Protein AF-0000000084441904 (afdb_homodimer)

Radius of gyration: 18.46 Å; Cα contacts (8 Å, |Δi|>4): 452; chains: 2; bounding box: 38×54×43 Å

Foldseek 3Di:
DDLVVLLVLQLVLLVVLLVQLVLLLLCLDVVRNVVVQVVVCVLVVVPDRDDDDNVSSVVSNVSSVVSNVVSVVSNVCSDPVNDDLVSLVVQLVVLVVCLVVVCVVCVVVPRNSVNVVSVVSSCSNVVSSVVSNVVRVPD/DDLVVLLVLQLVLLVVLLVVLVLLLLCLDVVRNVVVQVVVCVLVVVPDRDDDDNVSSVVSNVSSVVSNVVSVVSNVCSDPVNDDLVSLVVQLVVLVVCLVVVCVVCVVVPRNSVNVVSVVSSCSNVVSSVVNNVVRVPD

Organism: Legionella spiritensis (NCBI:txid452)

Structure (mmCIF, N/CA/C/O backbone):
data_AF-0000000084441904-model_v1
#
loop_
_entity.id
_entity.type
_entity.pdbx_description
1 polymer 'Transmembrane protein'
#
loop_
_atom_site.group_PDB
_atom_site.id
_atom_site.type_symbol
_atom_site.label_atom_id
_atom_site.label_alt_id
_atom_site.label_comp_id
_atom_site.label_asym_id
_atom_site.label_entity_id
_atom_site.label_seq_id
_atom_site.pdbx_PDB_ins_code
_atom_site.Cartn_x
_atom_site.Cartn_y
_atom_site.Cartn_z
_atom_site.occupancy
_atom_site.B_iso_or_equiv
_atom_site.auth_seq_id
_atom_site.auth_comp_id
_atom_site.auth_asym_id
_atom_site.auth_atom_id
_atom_site.pdbx_PDB_model_num
ATOM 1 N N . MET A 1 1 ? 20.594 23.203 -3.52 1 74.88 1 MET A N 1
ATOM 2 C CA . MET A 1 1 ? 19.281 22.969 -4.094 1 74.88 1 MET A CA 1
ATOM 3 C C . MET A 1 1 ? 18.188 23.531 -3.182 1 74.88 1 MET A C 1
ATOM 5 O O . MET A 1 1 ? 18.266 23.391 -1.961 1 74.88 1 MET A O 1
ATOM 9 N N . SER A 1 2 ? 17.281 24.125 -3.787 1 89.19 2 SER A N 1
ATOM 10 C CA . SER A 1 2 ? 16.25 24.797 -3.014 1 89.19 2 SER A CA 1
ATOM 11 C C . SER A 1 2 ? 15.219 23.812 -2.48 1 89.19 2 SER A C 1
ATOM 13 O O . SER A 1 2 ? 15.203 22.656 -2.885 1 89.19 2 SER A O 1
ATOM 15 N N . SER A 1 3 ? 14.539 24.25 -1.524 1 92.94 3 SER A N 1
ATOM 16 C CA . SER A 1 3 ? 13.461 23.438 -0.971 1 92.94 3 SER A CA 1
ATOM 17 C C . SER A 1 3 ? 12.445 23.062 -2.043 1 92.94 3 SER A C 1
ATOM 19 O O . SER A 1 3 ? 11.891 21.953 -2.027 1 92.94 3 SER A O 1
ATOM 21 N N . HIS A 1 4 ? 12.242 23.906 -3.014 1 94.69 4 HIS A N 1
ATOM 22 C CA . HIS A 1 4 ? 11.297 23.656 -4.094 1 94.69 4 HIS A CA 1
ATOM 23 C C . HIS A 1 4 ? 11.711 22.438 -4.918 1 94.69 4 HIS A C 1
ATOM 25 O O . HIS A 1 4 ? 10.859 21.641 -5.332 1 94.69 4 HIS A O 1
ATOM 31 N N . PHE A 1 5 ? 12.938 22.359 -5.117 1 96.44 5 PHE A N 1
ATOM 32 C CA . PHE A 1 5 ? 13.461 21.219 -5.879 1 96.44 5 PHE A CA 1
ATOM 33 C C . PHE A 1 5 ? 13.133 19.906 -5.188 1 96.44 5 PHE A C 1
ATOM 35 O O . PHE A 1 5 ? 12.703 18.953 -5.836 1 96.44 5 PHE A O 1
ATOM 42 N N . TYR A 1 6 ? 13.297 19.781 -3.902 1 96.94 6 TYR A N 1
ATOM 43 C CA . TYR A 1 6 ? 13.109 18.531 -3.172 1 96.94 6 TYR A CA 1
ATOM 44 C C . TYR A 1 6 ? 11.633 18.188 -3.045 1 96.94 6 TYR A C 1
ATOM 46 O O . TYR A 1 6 ? 11.266 17.016 -3.01 1 96.94 6 TYR A O 1
ATOM 54 N N . HIS A 1 7 ? 10.758 19.172 -3.041 1 97.81 7 HIS A N 1
ATOM 55 C CA . HIS A 1 7 ? 9.328 18.891 -3.111 1 97.81 7 HIS A CA 1
ATOM 56 C C . HIS A 1 7 ? 8.961 18.25 -4.453 1 97.81 7 HIS A C 1
ATOM 58 O O . HIS A 1 7 ? 8.18 17.312 -4.5 1 97.81 7 HIS A O 1
ATOM 64 N N . TYR A 1 8 ? 9.508 18.766 -5.543 1 98.06 8 TYR A N 1
ATOM 65 C CA . TYR A 1 8 ? 9.258 18.188 -6.855 1 98.06 8 TYR A CA 1
ATOM 66 C C . TYR A 1 8 ? 9.789 16.766 -6.934 1 98.06 8 TYR A C 1
ATOM 68 O O . TYR A 1 8 ? 9.141 15.883 -7.512 1 98.06 8 TYR A O 1
ATOM 76 N N . TRP A 1 9 ? 10.922 16.594 -6.41 1 98.62 9 TRP A N 1
ATOM 77 C CA . TRP A 1 9 ? 11.523 15.258 -6.375 1 98.62 9 TRP A CA 1
ATOM 78 C C . TRP A 1 9 ? 10.641 14.281 -5.613 1 98.62 9 TRP A C 1
ATOM 80 O O . TRP A 1 9 ? 10.406 13.156 -6.078 1 98.62 9 TRP A O 1
ATOM 90 N N . LEU A 1 10 ? 10.18 14.703 -4.473 1 98.69 10 LEU A N 1
ATOM 91 C CA . LEU A 1 10 ? 9.336 13.844 -3.65 1 98.69 10 LEU A CA 1
ATOM 92 C C . LEU A 1 10 ? 8.031 13.516 -4.363 1 98.69 10 LEU A C 1
ATOM 94 O O . LEU A 1 10 ? 7.562 12.375 -4.32 1 98.69 10 LEU A O 1
ATOM 98 N N . ARG A 1 11 ? 7.484 14.477 -5.039 1 98.69 11 ARG A N 1
ATOM 99 C CA . ARG A 1 11 ? 6.262 14.258 -5.801 1 98.69 11 ARG A CA 1
ATOM 100 C C . ARG A 1 11 ? 6.52 13.359 -7.004 1 98.69 11 ARG A C 1
ATOM 102 O O . ARG A 1 11 ? 5.66 12.555 -7.383 1 98.69 11 ARG A O 1
ATOM 109 N N . PHE A 1 12 ? 7.66 13.508 -7.594 1 98.69 12 PHE A N 1
ATOM 110 C CA . PHE A 1 12 ? 8.047 12.609 -8.672 1 98.69 12 PHE A CA 1
ATOM 111 C C . PHE A 1 12 ? 8.164 11.172 -8.18 1 98.69 12 PHE A C 1
ATOM 113 O O . PHE A 1 12 ? 7.715 10.242 -8.844 1 98.69 12 PHE A O 1
ATOM 120 N N . ALA A 1 13 ? 8.75 10.914 -7.008 1 98.81 13 ALA A N 1
ATOM 121 C CA . ALA A 1 13 ? 8.836 9.594 -6.395 1 98.81 13 ALA A CA 1
ATOM 122 C C . ALA A 1 13 ? 7.449 8.992 -6.176 1 98.81 13 ALA A C 1
ATOM 124 O O . ALA A 1 13 ? 7.238 7.801 -6.395 1 98.81 13 ALA A O 1
ATOM 125 N N . ALA A 1 14 ? 6.512 9.812 -5.762 1 98.94 14 ALA A N 1
ATOM 126 C CA . ALA A 1 14 ? 5.137 9.367 -5.57 1 98.94 14 ALA A CA 1
ATOM 127 C C . ALA A 1 14 ? 4.504 8.945 -6.895 1 98.94 14 ALA A C 1
ATOM 129 O O . ALA A 1 14 ? 3.785 7.945 -6.957 1 98.94 14 ALA A O 1
ATOM 130 N N . ILE A 1 15 ? 4.762 9.672 -7.969 1 98.88 15 ILE A N 1
ATOM 131 C CA . ILE A 1 15 ? 4.23 9.352 -9.289 1 98.88 15 ILE A CA 1
ATOM 132 C C . ILE A 1 15 ? 4.797 8.023 -9.766 1 98.88 15 ILE A C 1
ATOM 134 O O . ILE A 1 15 ? 4.078 7.211 -10.359 1 98.88 15 ILE A O 1
ATOM 138 N N . ILE A 1 16 ? 6.062 7.777 -9.531 1 98.88 16 ILE A N 1
ATOM 139 C CA . ILE A 1 16 ? 6.676 6.5 -9.891 1 98.88 16 ILE A CA 1
ATOM 140 C C . ILE A 1 16 ? 5.988 5.367 -9.133 1 98.88 16 ILE A C 1
ATOM 142 O O . ILE A 1 16 ? 5.766 4.289 -9.688 1 98.88 16 ILE A O 1
ATOM 146 N N . THR A 1 17 ? 5.676 5.559 -7.84 1 98.88 17 THR A N 1
ATOM 147 C CA . THR A 1 17 ? 4.953 4.574 -7.047 1 98.88 17 THR A CA 1
ATOM 148 C C . THR A 1 17 ? 3.576 4.301 -7.648 1 98.88 17 THR A C 1
ATOM 150 O O . THR A 1 17 ? 3.17 3.146 -7.781 1 98.88 17 THR A O 1
ATOM 153 N N . ILE A 1 18 ? 2.857 5.367 -8.062 1 98.94 18 ILE A N 1
ATOM 154 C CA . ILE A 1 18 ? 1.55 5.23 -8.695 1 98.94 18 ILE A CA 1
ATOM 155 C C . ILE A 1 18 ? 1.686 4.453 -10 1 98.94 18 ILE A C 1
ATOM 157 O O . ILE A 1 18 ? 0.91 3.531 -10.266 1 98.94 18 ILE A O 1
ATOM 161 N N . LEU A 1 19 ? 2.703 4.766 -10.789 1 98.88 19 LEU A N 1
ATOM 162 C CA . LEU A 1 19 ? 2.918 4.094 -12.07 1 98.88 19 LEU A CA 1
ATOM 163 C C . LEU A 1 19 ? 3.229 2.615 -11.867 1 98.88 19 LEU A C 1
ATOM 165 O O . LEU A 1 19 ? 2.762 1.767 -12.625 1 98.88 19 LEU A O 1
ATOM 169 N N . THR A 1 20 ? 4.023 2.322 -10.883 1 98.69 20 THR A N 1
ATOM 170 C CA . THR A 1 20 ? 4.293 0.926 -10.562 1 98.69 20 THR A CA 1
ATOM 171 C C . THR A 1 20 ? 3.012 0.202 -10.164 1 98.69 20 THR A C 1
ATOM 173 O O . THR A 1 20 ? 2.797 -0.949 -10.555 1 98.69 20 THR A O 1
ATOM 176 N N . GLY A 1 21 ? 2.162 0.864 -9.398 1 98.88 21 GLY A N 1
ATOM 177 C CA . GLY A 1 21 ? 0.866 0.301 -9.047 1 98.88 21 GLY A CA 1
ATOM 178 C C . GLY A 1 21 ? -0.022 0.064 -10.258 1 98.88 21 GLY A C 1
ATOM 179 O O . GLY A 1 21 ? -0.729 -0.943 -10.328 1 98.88 21 GLY A O 1
ATOM 180 N N . VAL A 1 22 ? 0.004 1.007 -11.148 1 98.94 22 VAL A N 1
ATOM 181 C CA . VAL A 1 22 ? -0.778 0.869 -12.367 1 98.94 22 VAL A CA 1
ATOM 182 C C . VAL A 1 22 ? -0.298 -0.349 -13.156 1 98.94 22 VAL A C 1
ATOM 184 O O . VAL A 1 22 ? -1.108 -1.119 -13.68 1 98.94 22 VAL A O 1
ATOM 187 N N . LEU A 1 23 ? 1.008 -0.562 -13.25 1 98.81 23 LEU A N 1
ATOM 188 C CA . LEU A 1 23 ? 1.558 -1.729 -13.93 1 98.81 23 LEU A CA 1
ATOM 189 C C . LEU A 1 23 ? 1.105 -3.018 -13.25 1 98.81 23 LEU A C 1
ATOM 191 O O . LEU A 1 23 ? 0.738 -3.982 -13.922 1 98.81 23 LEU A O 1
ATOM 195 N N . SER A 1 24 ? 1.166 -3 -11.938 1 98.81 24 SER A N 1
ATOM 196 C CA . SER A 1 24 ? 0.702 -4.172 -11.203 1 98.81 24 SER A CA 1
ATOM 197 C C . SER A 1 24 ? -0.788 -4.41 -11.43 1 98.81 24 SER A C 1
ATOM 199 O O . SER A 1 24 ? -1.215 -5.551 -11.625 1 98.81 24 SER A O 1
ATOM 201 N N . LEU A 1 25 ? -1.573 -3.354 -11.383 1 98.94 25 LEU A N 1
ATOM 202 C CA . LEU A 1 25 ? -3.012 -3.449 -11.602 1 98.94 25 LEU A CA 1
ATOM 203 C C . LEU A 1 25 ? -3.311 -4.008 -12.992 1 98.94 25 LEU A C 1
ATOM 205 O O . LEU A 1 25 ? -4.199 -4.848 -13.148 1 98.94 25 LEU A O 1
ATOM 209 N N . LEU A 1 26 ? -2.598 -3.559 -13.984 1 98.81 26 LEU A N 1
ATOM 210 C CA . LEU A 1 26 ? -2.787 -4.039 -15.352 1 98.81 26 LEU A CA 1
ATOM 211 C C . LEU A 1 26 ? -2.475 -5.527 -15.445 1 98.81 26 LEU A C 1
ATOM 213 O O . LEU A 1 26 ? -3.043 -6.23 -16.281 1 98.81 26 LEU A O 1
ATOM 217 N N . ALA A 1 27 ? -1.667 -6.047 -14.586 1 98.75 27 ALA A N 1
ATOM 218 C CA . ALA A 1 27 ? -1.27 -7.453 -14.609 1 98.75 27 ALA A CA 1
ATOM 219 C C . ALA A 1 27 ? -2.369 -8.344 -14.031 1 98.75 27 ALA A C 1
ATOM 221 O O . ALA A 1 27 ? -2.24 -9.57 -14.016 1 98.75 27 ALA A O 1
ATOM 222 N N . SER A 1 28 ? -3.473 -7.711 -13.602 1 98.5 28 SER A N 1
ATOM 223 C CA . SER A 1 28 ? -4.625 -8.492 -13.156 1 98.5 28 SER A CA 1
ATOM 224 C C . SER A 1 28 ? -5.336 -9.148 -14.328 1 98.5 28 SER A C 1
ATOM 226 O O . SER A 1 28 ? -6.172 -10.031 -14.141 1 98.5 28 SER A O 1
ATOM 228 N N . HIS A 1 29 ? -5.035 -8.734 -15.5 1 98.19 29 HIS A N 1
ATOM 229 C CA . HIS A 1 29 ? -5.574 -9.328 -16.719 1 98.19 29 HIS A CA 1
ATOM 230 C C . HIS A 1 29 ? -4.465 -9.906 -17.594 1 98.19 29 HIS A C 1
ATOM 232 O O . HIS A 1 29 ? -3.398 -9.305 -17.719 1 98.19 29 HIS A O 1
ATOM 238 N N . PRO A 1 30 ? -4.719 -11.094 -18.219 1 97 30 PRO A N 1
ATOM 239 C CA . PRO A 1 30 ? -3.656 -11.75 -18.984 1 97 30 PRO A CA 1
ATOM 240 C C . PRO A 1 30 ? -3.238 -10.953 -20.219 1 97 30 PRO A C 1
ATOM 242 O O . PRO A 1 30 ? -2.08 -11.023 -20.641 1 97 30 PRO A O 1
ATOM 245 N N . ASP A 1 31 ? -4.113 -10.117 -20.766 1 97.88 31 ASP A N 1
ATOM 246 C CA . ASP A 1 31 ? -3.818 -9.414 -22.016 1 97.88 31 ASP A CA 1
ATOM 247 C C . ASP A 1 31 ? -2.945 -8.188 -21.75 1 97.88 31 ASP A C 1
ATOM 249 O O . ASP A 1 31 ? -2.371 -7.621 -22.688 1 97.88 31 ASP A O 1
ATOM 253 N N . THR A 1 32 ? -2.828 -7.805 -20.484 1 98.31 32 THR A N 1
ATOM 254 C CA . THR A 1 32 ? -2.129 -6.555 -20.219 1 98.31 32 THR A CA 1
ATOM 255 C C . THR A 1 32 ? -1.002 -6.773 -19.219 1 98.31 32 THR A C 1
ATOM 257 O O . THR A 1 32 ? -0.563 -5.832 -18.547 1 98.31 32 THR A O 1
ATOM 260 N N . ASP A 1 33 ? -0.573 -7.969 -19.062 1 98.19 33 ASP A N 1
ATOM 261 C CA . ASP A 1 33 ? 0.366 -8.25 -17.984 1 98.19 33 ASP A CA 1
ATOM 262 C C . ASP A 1 33 ? 1.805 -8.266 -18.484 1 98.19 33 ASP A C 1
ATOM 264 O O . ASP A 1 33 ? 2.73 -8.586 -17.734 1 98.19 33 ASP A O 1
ATOM 268 N N . PHE A 1 34 ? 2.068 -7.957 -19.766 1 97.06 34 PHE A N 1
ATOM 269 C CA . PHE A 1 34 ? 3.355 -8.18 -20.422 1 97.06 34 PHE A CA 1
ATOM 270 C C . PHE A 1 34 ? 4.453 -7.383 -19.719 1 97.06 34 PHE A C 1
ATOM 272 O O . PHE A 1 34 ? 5.535 -7.91 -19.453 1 97.06 34 PHE A O 1
ATOM 279 N N . LEU A 1 35 ? 4.258 -6.102 -19.375 1 97.69 35 LEU A N 1
ATOM 280 C CA . LEU A 1 35 ? 5.305 -5.27 -18.797 1 97.69 35 LEU A CA 1
ATOM 281 C C . LEU A 1 35 ? 5.66 -5.738 -17.391 1 97.69 35 LEU A C 1
ATOM 283 O O . LEU A 1 35 ? 6.832 -5.754 -17.016 1 97.69 35 LEU A O 1
ATOM 287 N N . TRP A 1 36 ? 4.648 -6.086 -16.641 1 98.06 36 TRP A N 1
ATOM 288 C CA . TRP A 1 36 ? 4.867 -6.586 -15.289 1 98.06 36 TRP A CA 1
ATOM 289 C C . TRP A 1 36 ? 5.566 -7.941 -15.32 1 98.06 36 TRP A C 1
ATOM 291 O O . TRP A 1 36 ? 6.445 -8.211 -14.5 1 98.06 36 TRP A O 1
ATOM 301 N N . ARG A 1 37 ? 5.164 -8.727 -16.234 1 97.25 37 ARG A N 1
ATOM 302 C CA . ARG A 1 37 ? 5.816 -10.016 -16.438 1 97.25 37 ARG A CA 1
ATOM 303 C C . ARG A 1 37 ? 7.281 -9.836 -16.828 1 97.25 37 ARG A C 1
ATOM 305 O O . ARG A 1 37 ? 8.148 -10.562 -16.344 1 97.25 37 ARG A O 1
ATOM 312 N N . TYR A 1 38 ? 7.516 -8.883 -17.703 1 96.94 38 TYR A N 1
ATOM 313 C CA . TYR A 1 38 ? 8.891 -8.594 -18.078 1 96.94 38 TYR A CA 1
ATOM 314 C C . TYR A 1 38 ? 9.727 -8.188 -16.875 1 96.94 38 TYR A C 1
ATOM 316 O O . TYR A 1 38 ? 10.859 -8.641 -16.719 1 96.94 38 TYR A O 1
ATOM 324 N N . LEU A 1 39 ? 9.203 -7.348 -16.016 1 96.56 39 LEU A N 1
ATOM 325 C CA . LEU A 1 39 ? 9.906 -6.902 -14.82 1 96.56 39 LEU A CA 1
ATOM 326 C C . LEU A 1 39 ? 10.203 -8.078 -13.898 1 96.56 39 LEU A C 1
ATOM 328 O O . LEU A 1 39 ? 11.32 -8.211 -13.391 1 96.56 39 LEU A O 1
ATOM 332 N N . PHE A 1 40 ? 9.234 -8.953 -13.703 1 96.81 40 PHE A N 1
ATOM 333 C CA . PHE A 1 40 ? 9.43 -10.117 -12.844 1 96.81 40 PHE A CA 1
ATOM 334 C C . PHE A 1 40 ? 10.492 -11.039 -13.43 1 96.81 40 PHE A C 1
ATOM 336 O O . PHE A 1 40 ? 11.305 -11.609 -12.688 1 96.81 40 PHE A O 1
ATOM 343 N N . ASN A 1 41 ? 10.477 -11.227 -14.75 1 96.75 41 ASN A N 1
ATOM 344 C CA . ASN A 1 41 ? 11.508 -12.031 -15.406 1 96.75 41 ASN A CA 1
ATOM 345 C C . ASN A 1 41 ? 12.898 -11.43 -15.211 1 96.75 41 ASN A C 1
ATOM 347 O O . ASN A 1 41 ? 13.859 -12.156 -14.945 1 96.75 41 ASN A O 1
ATOM 351 N N . ALA A 1 42 ? 12.938 -10.117 -15.336 1 95.94 42 ALA A N 1
ATOM 352 C CA . ALA A 1 42 ? 14.211 -9.43 -15.148 1 95.94 42 ALA A CA 1
ATOM 353 C C . ALA A 1 42 ? 14.711 -9.578 -13.711 1 95.94 42 ALA A C 1
ATOM 355 O O . ALA A 1 42 ? 15.898 -9.812 -13.484 1 95.94 42 ALA A O 1
ATOM 356 N N . LEU A 1 43 ? 13.836 -9.492 -12.758 1 95.12 43 LEU A N 1
ATOM 357 C CA . LEU A 1 43 ? 14.203 -9.625 -11.352 1 95.12 43 LEU A CA 1
ATOM 358 C C . LEU A 1 43 ? 14.641 -11.055 -11.039 1 95.12 43 LEU A C 1
ATOM 360 O O . LEU A 1 43 ? 15.391 -11.281 -10.086 1 95.12 43 LEU A O 1
ATOM 364 N N . ASN A 1 44 ? 14.156 -11.906 -11.836 1 93.62 44 ASN A N 1
ATOM 365 C CA . ASN A 1 44 ? 14.594 -13.297 -11.703 1 93.62 44 ASN A CA 1
ATOM 366 C C . ASN A 1 44 ? 15.805 -13.594 -12.586 1 93.62 44 ASN A C 1
ATOM 368 O O . ASN A 1 44 ? 16.109 -14.758 -12.859 1 93.62 44 ASN A O 1
ATOM 372 N N . CYS A 1 45 ? 16.344 -12.57 -13.109 1 94.56 45 CYS A N 1
ATOM 373 C CA . CYS A 1 45 ? 17.547 -12.641 -13.938 1 94.56 45 CYS A CA 1
ATOM 374 C C . CYS A 1 45 ? 17.281 -13.438 -15.211 1 94.56 45 CYS A C 1
ATOM 376 O O . CYS A 1 45 ? 18.156 -14.172 -15.68 1 94.56 45 CYS A O 1
ATOM 378 N N . PHE A 1 46 ? 16.125 -13.414 -15.648 1 91.56 46 PHE A N 1
ATOM 379 C CA . PHE A 1 46 ? 15.672 -14.047 -16.875 1 91.56 46 PHE A CA 1
ATOM 380 C C . PHE A 1 46 ? 15.906 -15.547 -16.844 1 91.56 46 PHE A C 1
ATOM 382 O O . PHE A 1 46 ? 16.188 -16.172 -17.875 1 91.56 46 PHE A O 1
ATOM 389 N N . GLN A 1 47 ? 15.859 -16.141 -15.641 1 91.06 47 GLN A N 1
ATOM 390 C CA . GLN A 1 47 ? 16.094 -17.578 -15.445 1 91.06 47 GLN A CA 1
ATOM 391 C C . GLN A 1 47 ? 14.844 -18.375 -15.781 1 91.06 47 GLN A C 1
ATOM 393 O O . GLN A 1 47 ? 14.922 -19.594 -16.016 1 91.06 47 GLN A O 1
ATOM 398 N N . ALA A 1 48 ? 13.672 -17.734 -15.836 1 87.94 48 ALA A N 1
ATOM 399 C CA . ALA A 1 48 ? 12.414 -18.406 -16.156 1 87.94 48 ALA A CA 1
ATOM 400 C C . ALA A 1 48 ? 11.422 -17.438 -16.797 1 87.94 48 ALA A C 1
ATOM 402 O O . ALA A 1 48 ? 11.523 -16.219 -16.609 1 87.94 48 ALA A O 1
ATOM 403 N N . ASP A 1 49 ? 10.57 -18.016 -17.609 1 92.19 49 ASP A N 1
ATOM 404 C CA . ASP A 1 49 ? 9.461 -17.234 -18.141 1 92.19 49 ASP A CA 1
ATOM 405 C C . ASP A 1 49 ? 8.312 -17.156 -17.141 1 92.19 49 ASP A C 1
ATOM 407 O O . ASP A 1 49 ? 7.371 -17.953 -17.203 1 92.19 49 ASP A O 1
ATOM 411 N N . ILE A 1 50 ? 8.328 -16.219 -16.359 1 92.56 50 ILE A N 1
ATOM 412 C CA . ILE A 1 50 ? 7.352 -16.062 -15.297 1 92.56 50 ILE A CA 1
ATOM 413 C C . ILE A 1 50 ? 5.969 -15.805 -15.883 1 92.56 50 ILE A C 1
ATOM 415 O O . ILE A 1 50 ? 5.809 -14.938 -16.75 1 92.56 50 ILE A O 1
ATOM 419 N N . ARG A 1 51 ? 5.047 -16.562 -15.461 1 94.38 51 ARG A N 1
ATOM 420 C CA . ARG A 1 51 ? 3.639 -16.391 -15.805 1 94.38 51 ARG A CA 1
ATOM 421 C C . ARG A 1 51 ? 2.787 -16.219 -14.547 1 94.38 51 ARG A C 1
ATOM 423 O O . ARG A 1 51 ? 3.191 -16.609 -13.461 1 94.38 51 ARG A O 1
ATOM 430 N N . PHE A 1 52 ? 1.666 -15.539 -14.688 1 96.94 52 PHE A N 1
ATOM 431 C CA . PHE A 1 52 ? 0.775 -15.305 -13.555 1 96.94 52 PHE A CA 1
ATOM 432 C C . PHE A 1 52 ? -0.427 -16.234 -13.617 1 96.94 52 PHE A C 1
ATOM 434 O O . PHE A 1 52 ? -1.161 -16.25 -14.609 1 96.94 52 PHE A O 1
ATOM 441 N N . ASP A 1 53 ? -0.587 -16.969 -12.555 1 95.5 53 ASP A N 1
ATOM 442 C CA . ASP A 1 53 ? -1.825 -17.734 -12.445 1 95.5 53 ASP A CA 1
ATOM 443 C C . ASP A 1 53 ? -2.955 -16.875 -11.891 1 95.5 53 ASP A C 1
ATOM 445 O O . ASP A 1 53 ? -2.803 -15.664 -11.734 1 95.5 53 ASP A O 1
ATOM 449 N N . GLU A 1 54 ? -4.074 -17.484 -11.617 1 94.88 54 GLU A N 1
ATOM 450 C CA . GLU A 1 54 ? -5.258 -16.734 -11.203 1 94.88 54 GLU A CA 1
ATOM 451 C C . GLU A 1 54 ? -5.02 -16.016 -9.875 1 94.88 54 GLU A C 1
ATOM 453 O O . GLU A 1 54 ? -5.41 -14.852 -9.719 1 94.88 54 GLU A O 1
ATOM 458 N N . VAL A 1 55 ? -4.402 -16.703 -8.938 1 96.5 55 VAL A N 1
ATOM 459 C CA . VAL A 1 55 ? -4.164 -16.109 -7.625 1 96.5 55 VAL A CA 1
ATOM 460 C C . VAL A 1 55 ? -3.188 -14.945 -7.746 1 96.5 55 VAL A C 1
ATOM 462 O O . VAL A 1 55 ? -3.383 -13.898 -7.129 1 96.5 55 VAL A O 1
ATOM 465 N N . ALA A 1 56 ? -2.131 -15.148 -8.539 1 98.06 56 ALA A N 1
ATOM 466 C CA . ALA A 1 56 ? -1.166 -14.078 -8.766 1 98.06 56 ALA A CA 1
ATOM 467 C C . ALA A 1 56 ? -1.836 -12.859 -9.406 1 98.06 56 ALA A C 1
ATOM 469 O O . ALA A 1 56 ? -1.47 -11.719 -9.117 1 98.06 56 ALA A O 1
ATOM 470 N N . ARG A 1 57 ? -2.77 -13.078 -10.273 1 98.38 57 ARG A N 1
ATOM 471 C CA . ARG A 1 57 ? -3.471 -11.969 -10.914 1 98.38 57 ARG A CA 1
ATOM 472 C C . ARG A 1 57 ? -4.293 -11.18 -9.898 1 98.38 57 ARG A C 1
ATOM 474 O O . ARG A 1 57 ? -4.34 -9.953 -9.953 1 98.38 57 ARG A O 1
ATOM 481 N N . VAL A 1 58 ? -4.938 -11.875 -9 1 98.25 58 VAL A N 1
ATOM 482 C CA . VAL A 1 58 ? -5.684 -11.211 -7.938 1 98.25 58 VAL A CA 1
ATOM 483 C C . VAL A 1 58 ? -4.727 -10.398 -7.066 1 98.25 58 VAL A C 1
ATOM 485 O O . VAL A 1 58 ? -4.988 -9.234 -6.77 1 98.25 58 VAL A O 1
ATOM 488 N N . LEU A 1 59 ? -3.594 -11.008 -6.707 1 98.81 59 LEU A N 1
ATOM 489 C CA . LEU A 1 59 ? -2.605 -10.328 -5.871 1 98.81 59 LEU A CA 1
ATOM 490 C C . LEU A 1 59 ? -2.051 -9.094 -6.578 1 98.81 59 LEU A C 1
ATOM 492 O O . LEU A 1 59 ? -1.802 -8.07 -5.941 1 98.81 59 LEU A O 1
ATOM 496 N N . ASN A 1 60 ? -1.876 -9.227 -7.871 1 98.88 60 ASN A N 1
ATOM 497 C CA . ASN A 1 60 ? -1.43 -8.062 -8.641 1 98.88 60 ASN A CA 1
ATOM 498 C C . ASN A 1 60 ? -2.457 -6.938 -8.602 1 98.88 60 ASN A C 1
ATOM 500 O O . ASN A 1 60 ? -2.096 -5.766 -8.484 1 98.88 60 ASN A O 1
ATOM 504 N N . GLY A 1 61 ? -3.709 -7.285 -8.773 1 98.81 61 GLY A N 1
ATOM 505 C CA . GLY A 1 61 ? -4.758 -6.285 -8.68 1 98.81 61 GLY A CA 1
ATOM 506 C C . GLY A 1 61 ? -4.785 -5.578 -7.336 1 98.81 61 GLY A C 1
ATOM 507 O O . GLY A 1 61 ? -4.859 -4.348 -7.277 1 98.81 61 GLY A O 1
ATOM 508 N N . VAL A 1 62 ? -4.676 -6.332 -6.262 1 98.88 62 VAL A N 1
ATOM 509 C CA . VAL A 1 62 ? -4.719 -5.797 -4.906 1 98.88 62 VAL A CA 1
ATOM 510 C C . VAL A 1 62 ? -3.473 -4.949 -4.648 1 98.88 62 VAL A C 1
ATOM 512 O O . VAL A 1 62 ? -3.57 -3.834 -4.133 1 98.88 62 VAL A O 1
ATOM 515 N N . LEU A 1 63 ? -2.318 -5.465 -5.027 1 98.88 63 LEU A N 1
ATOM 516 C CA . LEU A 1 63 ? -1.064 -4.734 -4.883 1 98.88 63 LEU A CA 1
ATOM 517 C C . LEU A 1 63 ? -1.119 -3.406 -5.633 1 98.88 63 LEU A C 1
ATOM 519 O O . LEU A 1 63 ? -0.714 -2.371 -5.102 1 98.88 63 LEU A O 1
ATOM 523 N N . GLY A 1 64 ? -1.599 -3.504 -6.879 1 98.94 64 GLY A N 1
ATOM 524 C CA . GLY A 1 64 ? -1.746 -2.281 -7.656 1 98.94 64 GLY A CA 1
ATOM 525 C C . GLY A 1 64 ? -2.611 -1.241 -6.969 1 98.94 64 GLY A C 1
ATOM 526 O O . GLY A 1 64 ? -2.232 -0.071 -6.883 1 98.94 64 GLY A O 1
ATOM 527 N N . GLY A 1 65 ? -3.801 -1.651 -6.453 1 98.88 65 GLY A N 1
ATOM 528 C CA . GLY A 1 65 ? -4.688 -0.733 -5.758 1 98.88 65 GLY A CA 1
ATOM 529 C C . GLY A 1 65 ? -4.035 -0.074 -4.555 1 98.88 65 GLY A C 1
ATOM 530 O O . GLY A 1 65 ? -4.117 1.145 -4.391 1 98.88 65 GLY A O 1
ATOM 531 N N . VAL A 1 66 ? -3.359 -0.869 -3.729 1 98.94 66 VAL A N 1
ATOM 532 C CA . VAL A 1 66 ? -2.729 -0.37 -2.51 1 98.94 66 VAL A CA 1
ATOM 533 C C . VAL A 1 66 ? -1.615 0.611 -2.871 1 98.94 66 VAL A C 1
ATOM 535 O O . VAL A 1 66 ? -1.512 1.688 -2.277 1 98.94 66 VAL A O 1
ATOM 538 N N . MET A 1 67 ? -0.815 0.3 -3.92 1 98.94 67 MET A N 1
ATOM 539 C CA . MET A 1 67 ? 0.291 1.166 -4.316 1 98.94 67 MET A CA 1
ATOM 540 C C . MET A 1 67 ? -0.225 2.473 -4.906 1 98.94 67 MET A C 1
ATOM 542 O O . MET A 1 67 ? 0.331 3.541 -4.645 1 98.94 67 MET A O 1
ATOM 546 N N . ILE A 1 68 ? -1.247 2.396 -5.668 1 98.94 68 ILE A N 1
ATOM 547 C CA . ILE A 1 68 ? -1.81 3.602 -6.27 1 98.94 68 ILE A CA 1
ATOM 548 C C . ILE A 1 68 ? -2.396 4.496 -5.184 1 98.94 68 ILE A C 1
ATOM 550 O O . ILE A 1 68 ? -2.166 5.707 -5.176 1 98.94 68 ILE A O 1
ATOM 554 N N . GLY A 1 69 ? -3.164 3.924 -4.27 1 98.94 69 GLY A N 1
ATOM 555 C CA . GLY A 1 69 ? -3.711 4.695 -3.162 1 98.94 69 GLY A CA 1
ATOM 556 C C . GLY A 1 69 ? -2.643 5.332 -2.295 1 98.94 69 GLY A C 1
ATOM 557 O O . GLY A 1 69 ? -2.732 6.516 -1.962 1 98.94 69 GLY A O 1
ATOM 558 N N . TRP A 1 70 ? -1.641 4.531 -1.934 1 98.94 70 TRP A N 1
ATOM 559 C CA . TRP A 1 70 ? -0.536 5.043 -1.129 1 98.94 70 TRP A CA 1
ATOM 560 C C . TRP A 1 70 ? 0.225 6.129 -1.878 1 98.94 70 TRP A C 1
ATOM 562 O O . TRP A 1 70 ? 0.522 7.188 -1.316 1 98.94 70 TRP A O 1
ATOM 572 N N . GLY A 1 71 ? 0.579 5.871 -3.17 1 98.94 71 GLY A N 1
ATOM 573 C CA . GLY A 1 71 ? 1.271 6.859 -3.979 1 98.94 71 GLY A CA 1
ATOM 574 C C . GLY A 1 71 ? 0.525 8.172 -4.082 1 98.94 71 GLY A C 1
ATOM 575 O O . GLY A 1 71 ? 1.129 9.25 -3.996 1 98.94 71 GLY A O 1
ATOM 576 N N . TRP A 1 72 ? -0.759 8.078 -4.277 1 98.94 72 TRP A N 1
ATOM 577 C CA . TRP A 1 72 ? -1.595 9.273 -4.359 1 98.94 72 TRP A CA 1
ATOM 578 C C . TRP A 1 72 ? -1.518 10.078 -3.066 1 98.94 72 TRP A C 1
ATOM 580 O O . TRP A 1 72 ? -1.411 11.305 -3.1 1 98.94 72 TRP A O 1
ATOM 590 N N . MET A 1 73 ? -1.604 9.391 -1.963 1 98.88 73 MET A N 1
ATOM 591 C CA . MET A 1 73 ? -1.509 10.062 -0.67 1 98.88 73 MET A CA 1
ATOM 592 C C . MET A 1 73 ? -0.143 10.719 -0.498 1 98.88 73 MET A C 1
ATOM 594 O O . MET A 1 73 ? -0.049 11.852 -0.024 1 98.88 73 MET A O 1
ATOM 598 N N . LEU A 1 74 ? 0.914 10.016 -0.867 1 98.94 74 LEU A N 1
ATOM 599 C CA . LEU A 1 74 ? 2.264 10.562 -0.785 1 98.94 74 LEU A CA 1
ATOM 600 C C . LEU A 1 74 ? 2.395 11.82 -1.637 1 98.94 74 LEU A C 1
ATOM 602 O O . LEU A 1 74 ? 3 12.805 -1.208 1 98.94 74 LEU A O 1
ATOM 606 N N . PHE A 1 75 ? 1.812 11.734 -2.828 1 98.94 75 PHE A N 1
ATOM 607 C CA . PHE A 1 75 ? 1.835 12.867 -3.748 1 98.94 75 PHE A CA 1
ATOM 608 C C . PHE A 1 75 ? 1.174 14.086 -3.117 1 98.94 75 PHE A C 1
ATOM 610 O O . PHE A 1 75 ? 1.701 15.203 -3.201 1 98.94 75 PHE A O 1
ATOM 617 N N . TYR A 1 76 ? 0.064 13.883 -2.52 1 98.88 76 TYR A N 1
ATOM 618 C CA . TYR A 1 76 ? -0.686 14.945 -1.862 1 98.88 76 TYR A CA 1
ATOM 619 C C . TYR A 1 76 ? 0.096 15.516 -0.687 1 98.88 76 TYR A C 1
ATOM 621 O O . TYR A 1 76 ? 0.229 16.734 -0.556 1 98.88 76 TYR A O 1
ATOM 629 N N . LEU A 1 77 ? 0.657 14.695 0.164 1 98.75 77 LEU A N 1
ATOM 630 C CA . LEU A 1 77 ? 1.344 15.094 1.386 1 98.75 77 LEU A CA 1
ATOM 631 C C . LEU A 1 77 ? 2.639 15.836 1.063 1 98.75 77 LEU A C 1
ATOM 633 O O . LEU A 1 77 ? 3.098 16.672 1.85 1 98.75 77 LEU A O 1
ATOM 637 N N . ALA A 1 78 ? 3.168 15.555 -0.099 1 98.62 78 ALA A N 1
ATOM 638 C CA . ALA A 1 78 ? 4.449 16.125 -0.494 1 98.62 78 ALA A CA 1
ATO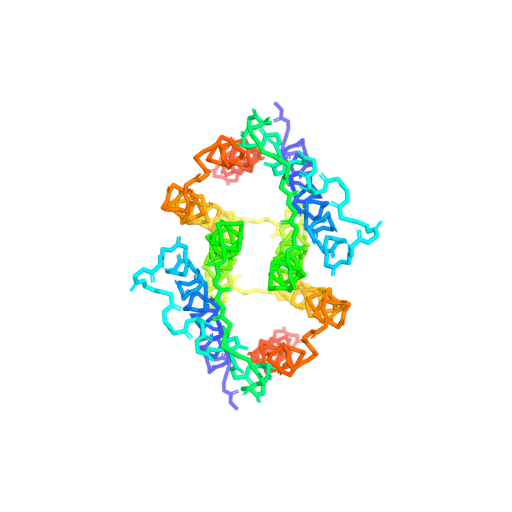M 639 C C . ALA A 1 78 ? 4.285 17.578 -0.941 1 98.62 78 ALA A C 1
ATOM 641 O O . ALA A 1 78 ? 5.27 18.297 -1.097 1 98.62 78 ALA A O 1
ATOM 642 N N . HIS A 1 79 ? 3.078 17.953 -1.201 1 98.06 79 HIS A N 1
ATOM 643 C CA . HIS A 1 79 ? 2.859 19.328 -1.618 1 98.06 79 HIS A CA 1
ATOM 644 C C . HIS A 1 79 ? 3.336 20.312 -0.551 1 98.06 79 HIS A C 1
ATOM 646 O O . HIS A 1 79 ? 3.096 20.109 0.64 1 98.06 79 HIS A O 1
ATOM 652 N N . PRO A 1 80 ? 3.994 21.438 -0.98 1 96.69 80 PRO A N 1
ATOM 653 C CA . PRO A 1 80 ? 4.59 22.375 -0.03 1 96.69 80 PRO A CA 1
ATOM 654 C C . PRO A 1 80 ? 3.576 22.938 0.966 1 96.69 80 PRO A C 1
ATOM 656 O O . PRO A 1 80 ? 3.924 23.219 2.117 1 96.69 80 PRO A O 1
ATOM 659 N N . SER A 1 81 ? 2.373 23.094 0.624 1 96.75 81 SER A N 1
ATOM 660 C CA . SER A 1 81 ? 1.368 23.688 1.501 1 96.75 81 SER A CA 1
ATOM 661 C C . SER A 1 81 ? 0.876 22.688 2.537 1 96.75 81 SER A C 1
ATOM 663 O O . SER A 1 81 ? 0.231 23.062 3.518 1 96.75 81 SER A O 1
ATOM 665 N N . VAL A 1 82 ? 1.176 21.406 2.43 1 97.69 82 VAL A N 1
ATOM 666 C CA . VAL A 1 82 ? 0.704 20.359 3.318 1 97.69 82 VAL A CA 1
ATOM 667 C C . VAL A 1 82 ? 1.869 19.812 4.145 1 97.69 82 VAL A C 1
ATOM 669 O O . VAL A 1 82 ? 1.703 19.469 5.316 1 97.69 82 VAL A O 1
ATOM 672 N N . PHE A 1 83 ? 3.029 19.781 3.521 1 98.12 83 PHE A N 1
ATOM 673 C CA . PHE A 1 83 ? 4.238 19.188 4.074 1 98.12 83 PHE A CA 1
ATOM 674 C C . PHE A 1 83 ? 4.719 19.969 5.293 1 98.12 83 PHE A C 1
ATOM 676 O O . PHE A 1 83 ? 4.859 21.188 5.238 1 98.12 83 PHE A O 1
ATOM 683 N N . ASN A 1 84 ? 4.871 19.391 6.391 1 96.69 84 ASN A N 1
ATOM 684 C CA . ASN A 1 84 ? 5.48 19.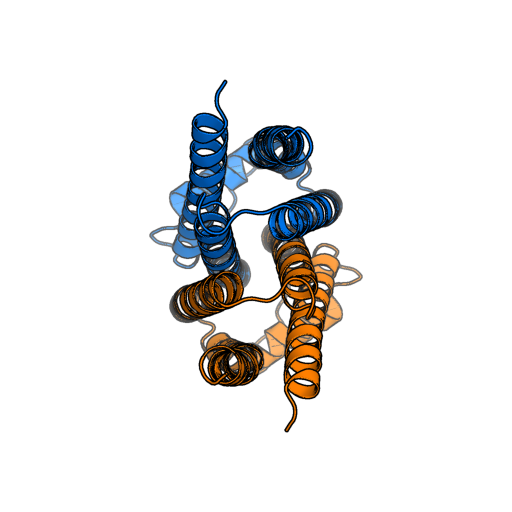922 7.602 1 96.69 84 ASN A CA 1
ATOM 685 C C . ASN A 1 84 ? 6.293 18.875 8.344 1 96.69 84 ASN A C 1
ATOM 687 O O . ASN A 1 84 ? 6.422 17.734 7.871 1 96.69 84 ASN A O 1
ATOM 691 N N . GLN A 1 85 ? 6.797 19.125 9.469 1 96.88 85 GLN A N 1
ATOM 692 C CA . GLN A 1 85 ? 7.727 18.25 10.164 1 96.88 85 GLN A CA 1
ATOM 693 C C . GLN A 1 85 ? 7.051 16.938 10.57 1 96.88 85 GLN A C 1
ATOM 695 O O . GLN A 1 85 ? 7.645 15.867 10.445 1 96.88 85 GLN A O 1
ATOM 700 N N . SER A 1 86 ? 5.805 17 11.07 1 97.56 86 SER A N 1
ATOM 701 C CA . SER A 1 86 ? 5.086 15.797 11.484 1 97.56 86 SER A CA 1
ATOM 702 C C . SER A 1 86 ? 4.762 14.898 10.297 1 97.56 86 SER A C 1
ATOM 704 O O . SER A 1 86 ? 4.855 13.672 10.391 1 97.56 86 SER A O 1
ATOM 706 N N . VAL A 1 87 ? 4.379 15.492 9.172 1 98.44 87 VAL A N 1
ATOM 707 C CA . VAL A 1 87 ? 4.102 14.758 7.945 1 98.44 87 VAL A CA 1
ATOM 708 C C . VAL A 1 87 ? 5.379 14.102 7.434 1 98.44 87 VAL A C 1
ATOM 710 O O . VAL A 1 87 ? 5.359 12.945 7.008 1 98.44 87 VAL A O 1
ATOM 713 N N . CYS A 1 88 ? 6.488 14.82 7.5 1 98.56 88 CYS A N 1
ATOM 714 C CA . CYS A 1 88 ? 7.781 14.273 7.109 1 98.56 88 CYS A CA 1
ATOM 715 C C . CYS A 1 88 ? 8.117 13.023 7.918 1 98.56 88 CYS A C 1
ATOM 717 O O . CYS A 1 88 ? 8.523 12.008 7.359 1 98.56 88 CYS A O 1
ATOM 719 N N . LYS A 1 89 ? 7.941 13.117 9.203 1 98.19 89 LYS A N 1
ATOM 720 C CA . LYS A 1 89 ? 8.234 11.984 10.07 1 98.19 89 LYS A CA 1
ATOM 721 C C . LYS A 1 89 ? 7.344 10.797 9.75 1 98.19 89 LYS A C 1
ATOM 723 O O . LYS A 1 89 ? 7.789 9.648 9.789 1 98.19 89 LYS A O 1
ATOM 728 N N . ALA A 1 90 ? 6.07 11.07 9.484 1 98.69 90 ALA A N 1
ATOM 729 C CA . ALA A 1 90 ? 5.137 10.016 9.117 1 98.69 90 ALA A CA 1
ATOM 730 C C . ALA A 1 90 ? 5.566 9.328 7.824 1 98.69 90 ALA A C 1
ATOM 732 O O . ALA A 1 90 ? 5.602 8.094 7.746 1 98.69 90 ALA A O 1
ATOM 733 N N . MET A 1 91 ? 5.949 10.117 6.809 1 98.88 91 MET A N 1
ATOM 734 C CA . MET A 1 91 ? 6.375 9.578 5.52 1 98.88 91 MET A CA 1
ATOM 735 C C . MET A 1 91 ? 7.68 8.797 5.66 1 98.88 91 MET A C 1
ATOM 737 O O . MET A 1 91 ? 7.801 7.684 5.148 1 98.88 91 MET A O 1
ATOM 741 N N . LEU A 1 92 ? 8.625 9.367 6.434 1 98.62 92 LEU A N 1
ATOM 742 C CA . LEU A 1 92 ? 9.922 8.727 6.648 1 98.62 92 LEU A CA 1
ATOM 743 C C . LEU A 1 92 ? 9.758 7.379 7.344 1 98.62 92 LEU A C 1
ATOM 745 O O . LEU A 1 92 ? 10.297 6.371 6.887 1 98.62 92 LEU A O 1
ATOM 749 N N . SER A 1 93 ? 9.039 7.391 8.414 1 98.62 93 SER A N 1
ATOM 750 C CA . SER A 1 93 ? 8.883 6.152 9.172 1 98.62 93 SER A CA 1
ATOM 751 C C . SER A 1 93 ? 8.117 5.109 8.367 1 98.62 93 SER A C 1
ATOM 753 O O . SER A 1 93 ? 8.445 3.922 8.398 1 98.62 93 SER A O 1
ATOM 755 N N . GLY A 1 94 ? 7.082 5.508 7.617 1 98.81 94 GLY A N 1
ATOM 756 C CA . GLY A 1 94 ? 6.348 4.582 6.766 1 98.81 94 GLY A CA 1
ATOM 757 C C . GLY A 1 94 ? 7.211 3.945 5.691 1 98.81 94 GLY A C 1
ATOM 758 O O . GLY A 1 94 ? 7.117 2.74 5.449 1 98.81 94 GLY A O 1
ATOM 759 N N . ILE A 1 95 ? 8.062 4.777 5.078 1 98.88 95 ILE A N 1
ATOM 760 C CA . ILE A 1 95 ? 8.945 4.312 4.008 1 98.88 95 ILE A CA 1
ATOM 761 C C . ILE A 1 95 ? 9.977 3.342 4.574 1 98.88 95 ILE A C 1
ATOM 763 O O . ILE A 1 95 ? 10.297 2.33 3.947 1 98.88 95 ILE A O 1
ATOM 767 N N . ILE A 1 96 ? 10.484 3.607 5.738 1 98.88 96 ILE A N 1
ATOM 768 C CA . ILE A 1 96 ? 11.477 2.734 6.359 1 98.88 96 ILE A CA 1
ATOM 769 C C . ILE A 1 96 ? 10.828 1.408 6.746 1 98.88 96 ILE A C 1
ATOM 771 O O . ILE A 1 96 ? 11.391 0.339 6.5 1 98.88 96 ILE A O 1
ATOM 775 N N . VAL A 1 97 ? 9.664 1.433 7.316 1 98.94 97 VAL A N 1
ATOM 776 C CA . VAL A 1 97 ? 8.938 0.224 7.699 1 98.94 97 VAL A CA 1
ATOM 777 C C . VAL A 1 97 ? 8.617 -0.604 6.457 1 98.94 97 VAL A C 1
ATOM 779 O O . VAL A 1 97 ? 8.789 -1.826 6.457 1 98.94 97 VAL A O 1
ATOM 782 N N . TRP A 1 98 ? 8.141 0.054 5.434 1 98.94 98 TRP A N 1
ATOM 783 C CA . TRP A 1 98 ? 7.906 -0.625 4.164 1 98.94 98 TRP A CA 1
ATOM 784 C C . TRP A 1 98 ? 9.172 -1.322 3.678 1 98.94 98 TRP A C 1
ATOM 786 O O . TRP A 1 98 ? 9.141 -2.504 3.326 1 98.94 98 TRP A O 1
ATOM 796 N N . PHE A 1 99 ? 10.305 -0.594 3.623 1 98.94 99 PHE A N 1
ATOM 797 C CA . PHE A 1 99 ? 11.555 -1.126 3.096 1 98.94 99 PHE A CA 1
ATOM 798 C C . PHE A 1 99 ? 11.961 -2.393 3.84 1 98.94 99 PHE A C 1
ATOM 800 O O . PHE A 1 99 ? 12.328 -3.393 3.221 1 98.94 99 PHE A O 1
ATOM 807 N N . ILE A 1 100 ? 11.906 -2.381 5.145 1 98.94 100 ILE A N 1
ATOM 808 C CA . ILE A 1 100 ? 12.328 -3.508 5.973 1 98.94 100 ILE A CA 1
ATOM 809 C C . ILE A 1 100 ? 11.406 -4.699 5.723 1 98.94 100 ILE A C 1
ATOM 811 O O . ILE A 1 100 ? 11.867 -5.816 5.484 1 98.94 100 ILE A O 1
ATOM 815 N N . THR A 1 101 ? 10.141 -4.523 5.648 1 98.94 101 THR A N 1
ATOM 816 C CA . THR A 1 101 ? 9.18 -5.621 5.562 1 98.94 101 THR A CA 1
ATOM 817 C C . THR A 1 101 ? 9.109 -6.168 4.141 1 98.94 101 THR A C 1
ATOM 819 O O . THR A 1 101 ? 9.086 -7.383 3.938 1 98.94 101 THR A O 1
ATOM 822 N N . ASP A 1 102 ? 9.086 -5.25 3.172 1 98.88 102 ASP A N 1
ATOM 823 C CA . ASP A 1 102 ? 9.078 -5.684 1.778 1 98.88 102 ASP A CA 1
ATOM 824 C C . ASP A 1 102 ? 10.344 -6.48 1.447 1 98.88 102 ASP A C 1
ATOM 826 O O . ASP A 1 102 ? 10.273 -7.504 0.768 1 98.88 102 ASP A O 1
ATOM 830 N N . SER A 1 103 ? 11.523 -6.016 1.95 1 98.88 103 SER A N 1
ATOM 831 C CA . SER A 1 103 ? 12.789 -6.707 1.708 1 98.88 103 SER A CA 1
ATOM 832 C C . SER A 1 103 ? 12.812 -8.07 2.391 1 98.88 103 SER A C 1
ATOM 834 O O . SER A 1 103 ? 13.297 -9.047 1.818 1 98.88 103 SER A O 1
ATOM 836 N N . THR A 1 104 ? 12.312 -8.125 3.604 1 98.75 104 THR A N 1
ATOM 837 C CA . THR A 1 104 ? 12.211 -9.398 4.309 1 98.75 104 THR A CA 1
ATOM 838 C C . THR A 1 104 ? 11.336 -10.383 3.531 1 98.75 104 THR A C 1
ATOM 840 O O . THR A 1 104 ? 11.727 -11.531 3.311 1 98.75 104 THR A O 1
ATOM 843 N N . GLY A 1 105 ? 10.18 -9.938 3.08 1 98.56 105 GLY A N 1
ATOM 844 C CA . GLY A 1 105 ? 9.297 -10.789 2.297 1 98.56 105 GLY A CA 1
ATOM 845 C C . GLY A 1 105 ? 9.914 -11.25 0.99 1 98.56 105 GLY A C 1
ATOM 846 O O . GLY A 1 105 ? 9.75 -12.398 0.588 1 98.56 105 GLY A O 1
ATOM 847 N N . SER A 1 106 ? 10.633 -10.359 0.357 1 98.5 106 SER A N 1
ATOM 848 C CA . SER A 1 106 ? 11.281 -10.68 -0.911 1 98.5 106 SER A CA 1
ATOM 849 C C . SER A 1 106 ? 12.359 -11.75 -0.73 1 98.5 106 SER A C 1
ATOM 851 O O . SER A 1 106 ? 12.492 -12.648 -1.561 1 98.5 106 SER A O 1
ATOM 853 N N . TYR A 1 107 ? 13.125 -11.617 0.308 1 98.12 107 TYR A N 1
ATOM 854 C CA . TYR A 1 107 ? 14.148 -12.602 0.618 1 98.12 107 TYR A CA 1
ATOM 855 C C . TYR A 1 107 ? 13.531 -13.961 0.924 1 98.12 107 TYR A C 1
ATOM 857 O O . TYR A 1 107 ? 13.961 -14.984 0.378 1 98.12 107 TYR A O 1
ATOM 865 N N . VAL A 1 108 ? 12.516 -14 1.769 1 98.19 108 VAL A N 1
ATOM 866 C CA . VAL A 1 108 ? 11.859 -15.227 2.223 1 98.19 108 VAL A CA 1
ATOM 867 C C . VAL A 1 108 ? 11.188 -15.922 1.042 1 98.19 108 VAL A C 1
ATOM 869 O O . VAL A 1 108 ? 11.188 -17.156 0.964 1 98.19 108 VAL A O 1
ATOM 872 N N . ALA A 1 109 ? 10.656 -15.164 0.059 1 97.81 109 ALA A N 1
ATOM 873 C CA . ALA A 1 109 ? 9.906 -15.711 -1.072 1 97.81 109 ALA A CA 1
ATOM 874 C C . ALA A 1 109 ? 10.844 -16.188 -2.174 1 97.81 109 ALA A C 1
ATOM 876 O O . ALA A 1 109 ? 10.414 -16.812 -3.141 1 97.81 109 ALA A O 1
ATOM 877 N N . GLY A 1 110 ? 12.125 -15.852 -2.039 1 95.75 110 GLY A N 1
ATOM 878 C CA . GLY A 1 110 ? 13.102 -16.375 -2.986 1 95.75 110 GLY A CA 1
ATOM 879 C C . GLY A 1 110 ? 13.344 -15.445 -4.164 1 95.75 110 GLY A C 1
ATOM 880 O O . GLY A 1 110 ? 13.68 -15.906 -5.258 1 95.75 110 GLY A O 1
ATOM 881 N N . LEU A 1 111 ? 13.031 -14.195 -4.066 1 95.62 111 LEU A N 1
ATOM 882 C CA . LEU A 1 111 ? 13.359 -13.203 -5.086 1 95.62 111 LEU A CA 1
ATOM 883 C C . LEU A 1 111 ? 14.18 -12.062 -4.496 1 95.62 111 LEU A C 1
ATOM 885 O O . LEU A 1 111 ? 13.727 -10.914 -4.453 1 95.62 111 LEU A O 1
ATOM 889 N N . PRO A 1 112 ? 15.383 -12.234 -4.238 1 94.94 112 PRO A N 1
ATOM 890 C CA . PRO A 1 112 ? 16.203 -11.25 -3.529 1 94.94 112 PRO A CA 1
ATOM 891 C C . PRO A 1 112 ? 16.531 -10.023 -4.387 1 94.94 112 PRO A C 1
ATOM 893 O O . PRO A 1 112 ? 16.781 -8.938 -3.855 1 94.94 112 PRO A O 1
ATOM 896 N N . MET A 1 113 ? 16.484 -10.18 -5.727 1 96.5 113 MET A N 1
ATOM 897 C CA . MET A 1 113 ? 16.766 -9.031 -6.586 1 96.5 113 MET A CA 1
ATOM 898 C C . MET A 1 113 ? 15.711 -7.945 -6.398 1 96.5 113 MET A C 1
ATOM 900 O O . MET A 1 113 ? 15.945 -6.781 -6.73 1 96.5 113 MET A O 1
ATOM 904 N N . ASN A 1 114 ? 14.562 -8.328 -5.883 1 98 114 ASN A N 1
ATOM 905 C CA . ASN A 1 114 ? 13.57 -7.301 -5.574 1 98 114 ASN A CA 1
ATOM 906 C C . ASN A 1 114 ? 14.062 -6.355 -4.484 1 98 114 ASN A C 1
ATOM 908 O O . ASN A 1 114 ? 13.594 -5.219 -4.387 1 98 114 ASN A O 1
ATOM 912 N N . ILE A 1 115 ? 14.984 -6.777 -3.602 1 98.44 115 ILE A N 1
ATOM 913 C CA . ILE A 1 115 ? 15.57 -5.93 -2.568 1 98.44 115 ILE A CA 1
ATOM 914 C C . ILE A 1 115 ? 16.344 -4.785 -3.219 1 98.44 115 ILE A C 1
ATOM 916 O O . ILE A 1 115 ? 16.359 -3.666 -2.701 1 98.44 115 ILE A O 1
ATOM 920 N N . ALA A 1 116 ? 16.969 -5.059 -4.371 1 98 116 ALA A N 1
ATOM 921 C CA . ALA A 1 116 ? 17.672 -4.004 -5.102 1 98 116 ALA A CA 1
ATOM 922 C C . ALA A 1 116 ? 16.703 -2.934 -5.586 1 98 116 ALA A C 1
ATOM 924 O O . ALA A 1 116 ? 16.984 -1.738 -5.512 1 98 116 ALA A O 1
ATOM 925 N N . LEU A 1 117 ? 15.531 -3.363 -6.094 1 97.75 117 LEU A N 1
ATOM 926 C CA . LEU A 1 117 ? 14.5 -2.41 -6.477 1 97.75 117 LEU A CA 1
ATOM 927 C C . LEU A 1 117 ? 14.016 -1.617 -5.266 1 97.75 117 LEU A C 1
ATOM 929 O O . LEU A 1 117 ? 13.766 -0.415 -5.367 1 97.75 117 LEU A O 1
ATOM 933 N N . ASN A 1 118 ? 13.875 -2.287 -4.113 1 98.81 118 ASN A N 1
ATOM 934 C CA . ASN A 1 118 ? 13.492 -1.601 -2.883 1 98.81 118 ASN A CA 1
ATOM 935 C C . ASN A 1 118 ? 14.516 -0.535 -2.496 1 98.81 118 ASN A C 1
ATOM 937 O O . ASN A 1 118 ? 14.148 0.535 -2.008 1 98.81 118 ASN A O 1
ATOM 941 N N . VAL A 1 119 ? 15.773 -0.861 -2.643 1 98.69 119 VAL A N 1
ATOM 942 C CA . VAL A 1 119 ? 16.828 0.096 -2.33 1 98.69 119 VAL A CA 1
ATOM 943 C C . VAL A 1 119 ? 16.688 1.324 -3.229 1 98.69 119 VAL A C 1
ATOM 945 O O . VAL A 1 119 ? 16.828 2.459 -2.762 1 98.69 119 VAL A O 1
ATOM 948 N N . LEU A 1 120 ? 16.422 1.076 -4.504 1 98.38 120 LEU A N 1
ATOM 949 C CA . LEU A 1 120 ? 16.234 2.188 -5.43 1 98.38 120 LEU A CA 1
ATOM 950 C C . LEU A 1 120 ? 15.062 3.061 -4.992 1 98.38 120 LEU A C 1
ATOM 952 O O . LEU A 1 120 ? 15.172 4.289 -4.973 1 98.38 120 LEU A O 1
ATOM 956 N N . PHE A 1 121 ? 13.969 2.447 -4.613 1 98.62 121 PHE A N 1
ATOM 957 C CA . PHE A 1 121 ? 12.812 3.199 -4.137 1 98.62 121 PHE A CA 1
ATOM 958 C C . PHE A 1 121 ? 13.133 3.91 -2.83 1 98.62 121 PHE A C 1
ATOM 960 O O . PHE A 1 121 ? 12.68 5.035 -2.604 1 98.62 121 PHE A O 1
ATOM 967 N N . LEU A 1 122 ? 13.852 3.248 -1.965 1 98.81 122 LEU A N 1
ATOM 968 C CA . LEU A 1 122 ? 14.227 3.865 -0.697 1 98.81 122 LEU A CA 1
ATOM 969 C C . LEU A 1 122 ? 15.016 5.148 -0.93 1 98.81 122 LEU A C 1
ATOM 971 O O . LEU A 1 122 ? 14.742 6.176 -0.303 1 98.81 122 LEU A O 1
ATOM 975 N N . ILE A 1 123 ? 16 5.102 -1.804 1 98.56 123 ILE A N 1
ATOM 976 C CA . ILE A 1 123 ? 16.828 6.266 -2.117 1 98.56 123 ILE A CA 1
ATOM 977 C C . ILE A 1 123 ? 15.953 7.363 -2.727 1 98.56 123 ILE A C 1
ATOM 979 O O . ILE A 1 123 ? 16.078 8.539 -2.373 1 98.56 123 ILE A O 1
ATOM 983 N N . LEU A 1 124 ? 15.031 6.938 -3.578 1 98.56 124 LEU A N 1
ATOM 984 C CA . LEU A 1 124 ? 14.133 7.859 -4.27 1 98.56 124 LEU A CA 1
ATOM 985 C C . LEU A 1 124 ? 13.305 8.664 -3.27 1 98.56 124 LEU A C 1
ATOM 987 O O . LEU A 1 124 ? 13 9.836 -3.51 1 98.56 124 LEU A O 1
ATOM 991 N N . PHE A 1 125 ? 12.93 8.109 -2.154 1 98.81 125 PHE A N 1
ATOM 992 C CA . PHE A 1 125 ? 12.102 8.789 -1.168 1 98.81 125 PHE A CA 1
ATOM 993 C C . PHE A 1 125 ? 12.961 9.398 -0.066 1 98.81 125 PHE A C 1
ATOM 995 O O . PHE A 1 125 ? 12.664 10.484 0.429 1 98.81 125 PHE A O 1
ATOM 1002 N N . LEU A 1 126 ? 14.008 8.672 0.319 1 98.44 126 LEU A N 1
ATOM 1003 C CA . LEU A 1 126 ? 14.789 9.039 1.495 1 98.44 126 LEU A CA 1
ATOM 1004 C C . LEU A 1 126 ? 15.555 10.328 1.259 1 98.44 126 LEU A C 1
ATOM 1006 O O . LEU A 1 126 ? 15.641 11.18 2.15 1 98.44 126 LEU A O 1
ATOM 1010 N N . VAL A 1 127 ? 16.094 10.562 0.095 1 98.06 127 VAL A N 1
ATOM 1011 C CA . VAL A 1 127 ? 16.938 11.719 -0.194 1 98.06 127 VAL A CA 1
ATOM 1012 C C . VAL A 1 127 ? 16.125 13 -0.081 1 98.06 127 VAL A C 1
ATOM 1014 O O . VAL A 1 127 ? 16.484 13.906 0.682 1 98.06 127 VAL A O 1
ATOM 1017 N N . PRO A 1 128 ? 15.008 13.055 -0.763 1 98.19 128 PRO A N 1
ATOM 1018 C CA . PRO A 1 128 ? 14.258 14.305 -0.62 1 98.19 128 PRO A CA 1
ATOM 1019 C C . PRO A 1 128 ? 13.648 14.469 0.771 1 98.19 128 PRO A C 1
ATOM 1021 O O . PRO A 1 128 ? 13.539 15.594 1.27 1 98.19 128 PRO A O 1
ATOM 1024 N N . LEU A 1 129 ? 13.328 13.477 1.451 1 98.44 129 LEU A N 1
ATOM 1025 C CA . LEU A 1 129 ? 12.719 13.594 2.771 1 98.44 129 LEU A CA 1
ATOM 1026 C C . LEU A 1 129 ? 13.727 14.094 3.795 1 98.44 129 LEU A C 1
ATOM 1028 O O . LEU A 1 129 ? 13.422 14.977 4.602 1 98.44 129 LEU A O 1
ATOM 1032 N N . ILE A 1 130 ? 14.938 13.555 3.75 1 97.31 130 ILE A N 1
ATOM 1033 C CA . ILE A 1 130 ? 15.969 13.984 4.684 1 97.31 130 ILE A CA 1
ATOM 1034 C C . ILE A 1 130 ? 16.375 15.43 4.383 1 97.31 130 ILE A C 1
ATOM 1036 O O . ILE A 1 130 ? 16.594 16.219 5.305 1 97.31 130 ILE A O 1
ATOM 1040 N N . SER A 1 131 ? 16.422 15.773 3.125 1 96.81 131 SER A N 1
ATOM 1041 C CA . SER A 1 131 ? 16.781 17.125 2.73 1 96.81 131 SER A CA 1
ATOM 1042 C C . SER A 1 131 ? 15.727 18.141 3.166 1 96.81 131 SER A C 1
ATOM 1044 O O . SER A 1 131 ? 16.062 19.219 3.67 1 96.81 131 SER A O 1
ATOM 1046 N N . LEU A 1 132 ? 14.5 17.797 3.014 1 96.5 132 LEU A N 1
ATOM 1047 C CA . LEU A 1 132 ? 13.414 18.703 3.395 1 96.5 132 LEU A CA 1
ATOM 1048 C C . LEU A 1 132 ? 13.336 18.844 4.91 1 96.5 132 LEU A C 1
ATOM 1050 O O . LEU A 1 132 ? 12.984 19.906 5.422 1 96.5 132 LEU A O 1
ATOM 1054 N N . LYS A 1 133 ? 13.609 17.75 5.617 1 93.5 133 LYS A N 1
ATOM 1055 C CA . LYS A 1 133 ? 13.648 17.797 7.074 1 93.5 133 LYS A CA 1
ATOM 1056 C C . LYS A 1 133 ? 14.672 18.812 7.562 1 93.5 133 LYS A C 1
ATOM 1058 O O . LYS A 1 133 ? 14.422 19.547 8.523 1 93.5 133 LYS A O 1
ATOM 1063 N N . LYS A 1 134 ? 15.789 18.953 6.883 1 91.94 134 LYS A N 1
ATOM 1064 C CA . LYS A 1 134 ? 16.859 19.875 7.242 1 91.94 134 LYS A CA 1
ATOM 1065 C C . LYS A 1 134 ? 16.453 21.328 6.969 1 91.94 134 LYS A C 1
ATOM 1067 O O . LYS A 1 134 ? 16.812 22.219 7.727 1 91.94 134 LYS A O 1
ATOM 1072 N N . PHE A 1 135 ? 15.68 21.5 5.969 1 85.38 135 PHE A N 1
ATOM 1073 C CA . PHE A 1 135 ? 15.219 22.844 5.641 1 85.38 135 PHE A CA 1
ATOM 1074 C C . PHE A 1 135 ? 14.234 23.344 6.688 1 85.38 135 PHE A C 1
ATOM 1076 O O . PHE A 1 135 ? 14.18 24.547 6.973 1 85.38 135 PHE A O 1
ATOM 1083 N N . GLN A 1 136 ? 13.391 22.469 7.234 1 82.56 136 GLN A N 1
ATOM 1084 C CA . GLN A 1 136 ? 12.375 22.859 8.203 1 82.56 136 GLN A CA 1
ATOM 1085 C C . GLN A 1 136 ? 12.977 23.031 9.594 1 82.56 136 GLN A C 1
ATOM 1087 O O . GLN A 1 136 ? 12.453 23.781 10.422 1 82.56 136 GLN A O 1
ATOM 1092 N N . GLY A 1 137 ? 13.898 22.266 9.984 1 72.25 137 GLY A N 1
ATOM 1093 C CA . GLY A 1 137 ? 14.586 22.422 11.258 1 72.25 137 GLY A CA 1
ATOM 1094 C C . GLY A 1 137 ? 15.477 23.641 11.305 1 72.25 137 GLY A C 1
ATOM 1095 O O . GLY A 1 137 ? 15.82 24.125 12.383 1 72.25 137 GLY A O 1
ATOM 1096 N N . ASN A 1 138 ? 16.062 24.031 10.188 1 59 138 ASN A N 1
ATOM 1097 C CA . ASN A 1 138 ? 16.906 25.234 10.172 1 59 138 ASN A CA 1
ATOM 1098 C C . ASN A 1 138 ? 16.094 26.469 9.789 1 59 138 ASN A C 1
ATOM 1100 O O . ASN A 1 138 ? 15.914 26.766 8.609 1 59 138 ASN A O 1
ATOM 1104 N N . PRO A 1 139 ? 15.469 27.219 10.727 1 46.09 139 PRO A N 1
ATOM 1105 C CA . PRO A 1 139 ? 14.836 28.5 10.375 1 46.09 139 PRO A CA 1
ATOM 1106 C C . PRO A 1 139 ? 15.836 29.531 9.859 1 46.09 139 PRO A C 1
ATOM 1108 O O . PRO A 1 139 ? 17.016 29.484 10.203 1 46.09 139 PRO A O 1
ATOM 1111 N N . MET B 1 1 ? -20.453 11.453 19.766 1 75.88 1 MET B N 1
ATOM 1112 C CA . MET B 1 1 ? -19.125 10.906 19.984 1 75.88 1 MET B CA 1
ATOM 1113 C C . MET B 1 1 ? -18.062 11.992 19.859 1 75.88 1 MET B C 1
ATOM 1115 O O . MET B 1 1 ? -18.156 12.867 18.984 1 75.88 1 MET B O 1
ATOM 1119 N N . SER B 1 2 ? -17.141 11.922 20.703 1 89.19 2 SER B N 1
ATOM 1120 C CA . SER B 1 2 ? -16.141 12.977 20.75 1 89.19 2 SER B CA 1
ATOM 1121 C C . SER B 1 2 ? -15.094 12.789 19.656 1 89.19 2 SER B C 1
ATOM 1123 O O . SER B 1 2 ? -15.047 11.75 19 1 89.19 2 SER B O 1
ATOM 1125 N N . SER B 1 3 ? -14.438 13.82 19.422 1 93 3 SER B N 1
ATOM 1126 C CA . SER B 1 3 ? -13.344 13.766 18.453 1 93 3 SER B CA 1
ATOM 1127 C C . SER B 1 3 ? -12.312 12.719 18.844 1 93 3 SER B C 1
ATOM 1129 O O . SER B 1 3 ? -11.734 12.055 17.969 1 93 3 SER B O 1
ATOM 1131 N N . HIS B 1 4 ? -12.125 12.469 20.094 1 94.69 4 HIS B N 1
ATOM 1132 C CA . HIS B 1 4 ? -11.156 11.492 20.594 1 94.69 4 HIS B CA 1
ATOM 1133 C C . HIS B 1 4 ? -11.539 10.078 20.156 1 94.69 4 HIS B C 1
ATOM 1135 O O . HIS B 1 4 ? -10.664 9.273 19.812 1 94.69 4 HIS B O 1
ATOM 1141 N N . PHE B 1 5 ? -12.766 9.852 20.203 1 96.25 5 PHE B N 1
ATOM 1142 C CA . PHE B 1 5 ? -13.25 8.539 19.781 1 96.25 5 PHE B CA 1
ATOM 1143 C C . PHE B 1 5 ? -12.891 8.258 18.328 1 96.25 5 PHE B C 1
ATOM 1145 O O . PHE B 1 5 ? -12.438 7.164 18 1 96.25 5 PHE B O 1
ATOM 1152 N N . TYR B 1 6 ? -13.07 9.172 17.438 1 96.81 6 TYR B N 1
ATOM 1153 C CA . TYR B 1 6 ? -12.859 8.961 16.016 1 96.81 6 TYR B CA 1
ATOM 1154 C C . TYR B 1 6 ? -11.375 8.883 15.68 1 96.81 6 TYR B C 1
ATOM 1156 O O . TYR B 1 6 ? -10.977 8.18 14.75 1 96.81 6 TYR B O 1
ATOM 1164 N N . HIS B 1 7 ? -10.523 9.539 16.453 1 97.75 7 HIS B N 1
ATOM 1165 C CA . HIS B 1 7 ? -9.086 9.336 16.297 1 97.75 7 HIS B CA 1
ATOM 1166 C C . HIS B 1 7 ? -8.688 7.91 16.656 1 97.75 7 HIS B C 1
ATOM 1168 O O . HIS B 1 7 ? -7.879 7.293 15.953 1 97.75 7 HIS B O 1
ATOM 1174 N N . TYR B 1 8 ? -9.25 7.375 17.719 1 98 8 TYR B N 1
ATOM 1175 C CA . TYR B 1 8 ? -8.969 5.996 18.109 1 98 8 TYR B CA 1
ATOM 1176 C C . TYR B 1 8 ? -9.453 5.023 17.031 1 98 8 TYR B C 1
ATOM 1178 O O . TYR B 1 8 ? -8.773 4.043 16.719 1 98 8 TYR B O 1
ATOM 1186 N N . TRP B 1 9 ? -10.586 5.277 16.547 1 98.62 9 TRP B N 1
ATOM 1187 C CA . TRP B 1 9 ? -11.148 4.453 15.484 1 98.62 9 TRP B CA 1
ATOM 1188 C C . TRP B 1 9 ? -10.25 4.449 14.258 1 98.62 9 TRP B C 1
ATOM 1190 O O . TRP B 1 9 ? -9.969 3.395 13.68 1 98.62 9 TRP B O 1
ATOM 1200 N N . LEU B 1 10 ? -9.82 5.625 13.875 1 98.69 10 LEU B N 1
ATOM 1201 C CA . LEU B 1 10 ? -8.961 5.746 12.703 1 98.69 10 LEU B CA 1
ATOM 1202 C C . LEU B 1 10 ? -7.641 5.02 12.922 1 98.69 10 LEU B C 1
ATOM 1204 O O . LEU B 1 10 ? -7.137 4.348 12.016 1 98.69 10 LEU B O 1
ATOM 1208 N N . ARG B 1 11 ? -7.113 5.121 14.102 1 98.69 11 ARG B N 1
ATOM 1209 C CA . ARG B 1 11 ? -5.875 4.422 14.422 1 98.69 11 ARG B CA 1
ATOM 1210 C C . ARG B 1 11 ? -6.094 2.916 14.484 1 98.69 11 ARG B C 1
ATOM 1212 O O . ARG B 1 11 ? -5.207 2.141 14.109 1 98.69 11 ARG B O 1
ATOM 1219 N N . PHE B 1 12 ? -7.23 2.521 14.953 1 98.75 12 PHE B N 1
ATOM 1220 C CA . PHE B 1 12 ? -7.582 1.107 14.938 1 98.75 12 PHE B CA 1
ATOM 1221 C C . PHE B 1 12 ? -7.664 0.587 13.508 1 98.75 12 PHE B C 1
ATOM 1223 O O . PHE B 1 12 ? -7.18 -0.508 13.211 1 98.75 12 PHE B O 1
ATOM 1230 N N . ALA B 1 13 ? -8.258 1.312 12.562 1 98.81 13 ALA B N 1
ATOM 1231 C CA . ALA B 1 13 ? -8.312 0.95 11.148 1 98.81 13 ALA B CA 1
ATOM 1232 C C . ALA B 1 13 ? -6.914 0.783 10.562 1 98.81 13 ALA B C 1
ATOM 1234 O O . ALA B 1 13 ? -6.668 -0.134 9.773 1 98.81 13 ALA B O 1
ATOM 1235 N N . ALA B 1 14 ? -6.008 1.646 10.953 1 98.94 14 ALA B N 1
ATOM 1236 C CA . ALA B 1 14 ? -4.621 1.555 10.508 1 98.94 14 ALA B CA 1
ATOM 1237 C C . ALA B 1 14 ? -3.963 0.278 11.023 1 98.94 14 ALA B C 1
ATOM 1239 O O . ALA B 1 14 ? -3.217 -0.38 10.297 1 98.94 14 ALA B O 1
ATOM 1240 N N . ILE B 1 15 ? -4.23 -0.101 12.258 1 98.88 15 ILE B N 1
ATOM 1241 C CA . ILE B 1 15 ? -3.674 -1.313 12.844 1 98.88 15 ILE B CA 1
ATOM 1242 C C . ILE B 1 15 ? -4.199 -2.539 12.102 1 98.88 15 ILE B C 1
ATOM 1244 O O . ILE B 1 15 ? -3.453 -3.49 11.852 1 98.88 15 ILE B O 1
ATOM 1248 N N . ILE B 1 16 ? -5.457 -2.547 11.742 1 98.88 16 ILE B N 1
ATOM 1249 C CA . ILE B 1 16 ? -6.031 -3.646 10.969 1 98.88 16 ILE B CA 1
ATOM 1250 C C . ILE B 1 16 ? -5.32 -3.754 9.625 1 98.88 16 ILE B C 1
ATOM 1252 O O . ILE B 1 16 ? -5.066 -4.859 9.133 1 98.88 16 ILE B O 1
ATOM 1256 N N . THR B 1 17 ? -5.031 -2.623 8.961 1 98.88 17 THR B N 1
ATOM 1257 C CA . THR B 1 17 ? -4.289 -2.609 7.707 1 98.88 17 THR B CA 1
ATOM 1258 C C . THR B 1 17 ? -2.9 -3.215 7.895 1 98.88 17 THR B C 1
ATOM 1260 O O . THR B 1 17 ? -2.461 -4.035 7.086 1 98.88 17 THR B O 1
ATOM 1263 N N . ILE B 1 18 ? -2.209 -2.844 8.992 1 98.94 18 ILE B N 1
ATOM 1264 C CA . ILE B 1 18 ? -0.893 -3.391 9.305 1 98.94 18 ILE B CA 1
ATOM 1265 C C . ILE B 1 18 ? -0.997 -4.898 9.516 1 98.94 18 ILE B C 1
ATOM 1267 O O . ILE B 1 18 ? -0.193 -5.664 8.984 1 98.94 18 ILE B O 1
ATOM 1271 N N . LEU B 1 19 ? -2.012 -5.336 10.234 1 98.88 19 LEU B N 1
ATOM 1272 C CA . LEU B 1 19 ? -2.195 -6.754 10.516 1 98.88 19 LEU B CA 1
ATOM 1273 C C . LEU B 1 19 ? -2.475 -7.531 9.234 1 98.88 19 LEU B C 1
ATOM 1275 O O . LEU B 1 19 ? -1.979 -8.648 9.062 1 98.88 19 LEU B O 1
ATOM 1279 N N . THR B 1 20 ? -3.266 -6.984 8.375 1 98.75 20 THR B N 1
ATOM 1280 C CA . THR B 1 20 ? -3.506 -7.617 7.086 1 98.75 20 THR B CA 1
ATOM 1281 C C . THR B 1 20 ? -2.209 -7.734 6.289 1 98.75 20 THR B C 1
ATOM 1283 O O . THR B 1 20 ? -1.961 -8.758 5.641 1 98.75 20 THR B O 1
ATOM 1286 N N . GLY B 1 21 ? -1.386 -6.699 6.336 1 98.88 21 GLY B N 1
ATOM 1287 C CA . GLY B 1 21 ? -0.079 -6.75 5.703 1 98.88 21 GLY B CA 1
ATOM 1288 C C . GLY B 1 21 ? 0.827 -7.816 6.289 1 98.88 21 GLY B C 1
ATOM 1289 O O . GLY B 1 21 ? 1.56 -8.484 5.562 1 98.88 21 GLY B O 1
ATOM 1290 N N . VAL B 1 22 ? 0.792 -7.906 7.582 1 98.94 22 VAL B N 1
ATOM 1291 C CA . VAL B 1 22 ? 1.589 -8.93 8.258 1 98.94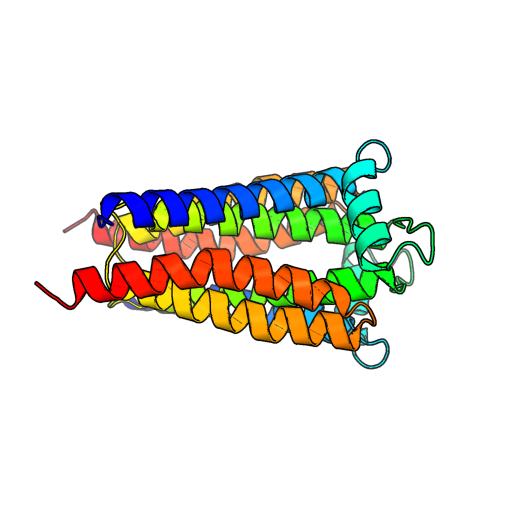 22 VAL B CA 1
ATOM 1292 C C . VAL B 1 22 ? 1.148 -10.312 7.797 1 98.94 22 VAL B C 1
ATOM 1294 O O . VAL B 1 22 ? 1.984 -11.18 7.539 1 98.94 22 VAL B O 1
ATOM 1297 N N . LEU B 1 23 ? -0.157 -10.547 7.68 1 98.81 23 LEU B N 1
ATOM 1298 C CA . LEU B 1 23 ? -0.671 -11.828 7.191 1 98.81 23 LEU B CA 1
ATOM 1299 C C . LEU B 1 23 ? -0.194 -12.102 5.77 1 98.81 23 LEU B C 1
ATOM 1301 O O . LEU B 1 23 ? 0.206 -13.219 5.449 1 98.81 23 LEU B O 1
ATOM 1305 N N . SER B 1 24 ? -0.27 -11.078 4.949 1 98.81 24 SER B N 1
ATOM 1306 C CA . SER B 1 24 ? 0.215 -11.234 3.584 1 98.81 24 SER B CA 1
ATOM 1307 C C . SER B 1 24 ? 1.713 -11.516 3.557 1 98.81 24 SER B C 1
ATOM 1309 O O . SER B 1 24 ? 2.174 -12.375 2.799 1 98.81 24 SER B O 1
ATOM 1311 N N . LEU B 1 25 ? 2.469 -10.789 4.363 1 98.88 25 LEU B N 1
ATOM 1312 C CA . LEU B 1 25 ? 3.914 -10.984 4.445 1 98.88 25 LEU B CA 1
ATOM 1313 C C . LEU B 1 25 ? 4.246 -12.406 4.887 1 98.88 25 LEU B C 1
ATOM 1315 O O . LEU B 1 25 ? 5.16 -13.031 4.344 1 98.88 25 LEU B O 1
ATOM 1319 N N . LEU B 1 26 ? 3.543 -12.914 5.844 1 98.81 26 LEU B N 1
ATOM 1320 C CA . LEU B 1 26 ? 3.762 -14.266 6.332 1 98.81 26 LEU B CA 1
ATOM 1321 C C . LEU B 1 26 ? 3.49 -15.289 5.234 1 98.81 26 LEU B C 1
ATOM 1323 O O . LEU B 1 26 ? 4.09 -16.375 5.219 1 98.81 26 LEU B O 1
ATOM 1327 N N . ALA B 1 27 ? 2.68 -14.984 4.277 1 98.75 27 ALA B N 1
ATOM 1328 C CA . ALA B 1 27 ? 2.318 -15.891 3.189 1 98.75 27 ALA B CA 1
ATOM 1329 C C . ALA B 1 27 ? 3.436 -15.977 2.154 1 98.75 27 ALA B C 1
ATOM 1331 O O . ALA B 1 27 ? 3.344 -16.734 1.193 1 98.75 27 ALA B O 1
ATOM 1332 N N . SER B 1 28 ? 4.512 -15.203 2.387 1 98.5 28 SER B N 1
ATOM 1333 C CA . SER B 1 28 ? 5.68 -15.312 1.519 1 98.5 28 SER B CA 1
ATOM 1334 C C . SER B 1 28 ? 6.426 -16.625 1.763 1 98.5 28 SER B C 1
ATOM 1336 O O . SER B 1 28 ? 7.273 -17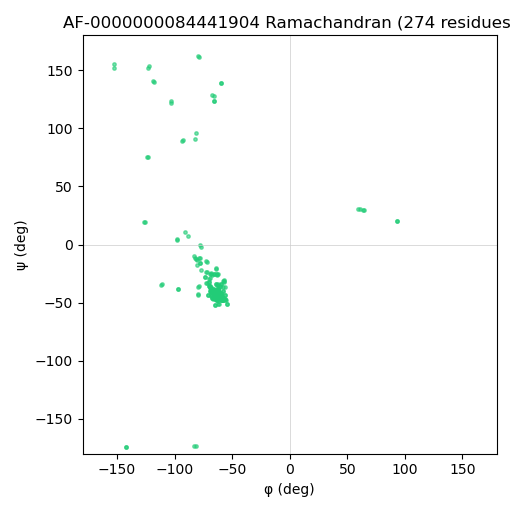.016 0.963 1 98.5 28 SER B O 1
ATOM 1338 N N . HIS B 1 29 ? 6.137 -17.266 2.826 1 98.25 29 HIS B N 1
ATOM 1339 C CA . HIS B 1 29 ? 6.707 -18.562 3.146 1 98.25 29 HIS B CA 1
ATOM 1340 C C . HIS B 1 29 ? 5.625 -19.641 3.229 1 98.25 29 HIS B C 1
ATOM 1342 O O . HIS B 1 29 ? 4.539 -19.391 3.76 1 98.25 29 HIS B O 1
ATOM 1348 N N . PRO B 1 30 ? 5.918 -20.875 2.707 1 97 30 PRO B N 1
ATOM 1349 C CA . PRO B 1 30 ? 4.887 -21.922 2.652 1 97 30 PRO B CA 1
ATOM 1350 C C . PRO B 1 30 ? 4.453 -22.391 4.039 1 97 30 PRO B C 1
ATOM 1352 O O . PRO B 1 30 ? 3.303 -22.797 4.223 1 97 30 PRO B O 1
ATOM 1355 N N . ASP B 1 31 ? 5.305 -22.266 5.047 1 97.81 31 ASP B N 1
ATOM 1356 C CA . ASP B 1 31 ? 4.996 -22.797 6.367 1 97.81 31 ASP B CA 1
ATOM 1357 C C . ASP B 1 31 ? 4.086 -21.844 7.148 1 97.81 31 ASP B C 1
ATOM 1359 O O . ASP B 1 31 ? 3.502 -22.234 8.164 1 97.81 31 ASP B O 1
ATOM 1363 N N . THR B 1 32 ? 3.947 -20.641 6.652 1 98.31 32 THR B N 1
ATOM 1364 C CA . THR B 1 32 ? 3.217 -19.656 7.445 1 98.31 32 THR B CA 1
ATOM 1365 C C . THR B 1 32 ? 2.084 -19.031 6.633 1 98.31 32 THR B C 1
ATOM 1367 O O . THR B 1 32 ? 1.618 -17.938 6.945 1 98.31 32 THR B O 1
ATOM 1370 N N . ASP B 1 33 ? 1.682 -19.672 5.602 1 98.25 33 ASP B N 1
ATOM 1371 C CA . ASP B 1 33 ? 0.737 -19.031 4.691 1 98.25 33 ASP B CA 1
ATOM 1372 C C . ASP B 1 33 ? -0.694 -19.484 4.98 1 98.25 33 ASP B C 1
ATOM 1374 O O . ASP B 1 33 ? -1.621 -19.125 4.25 1 98.25 33 ASP B O 1
ATOM 1378 N N . PHE B 1 34 ? -0.953 -20.281 6.02 1 97.12 34 PHE B N 1
ATOM 1379 C CA . PHE B 1 34 ? -2.225 -20.953 6.238 1 97.12 34 PHE B CA 1
ATOM 1380 C C . PHE B 1 34 ? -3.354 -19.953 6.418 1 97.12 34 PHE B C 1
ATOM 1382 O O . PHE B 1 34 ? -4.426 -20.094 5.828 1 97.12 34 PHE B O 1
ATOM 1389 N N . LEU B 1 35 ? -3.195 -18.875 7.191 1 97.75 35 LEU B N 1
ATOM 1390 C CA . LEU B 1 35 ? -4.27 -17.922 7.461 1 97.75 35 LEU B CA 1
ATOM 1391 C C . LEU B 1 35 ? -4.633 -17.141 6.203 1 97.75 35 LEU B C 1
ATOM 1393 O O . LEU B 1 35 ? -5.809 -16.891 5.945 1 97.75 35 LEU B O 1
ATOM 1397 N N . TRP B 1 36 ? -3.621 -16.766 5.465 1 98.06 36 TRP B N 1
ATOM 1398 C CA . TRP B 1 36 ? -3.838 -16.031 4.219 1 98.06 36 TRP B CA 1
ATOM 1399 C C . TRP B 1 36 ? -4.504 -16.922 3.176 1 98.06 36 TRP B C 1
ATOM 1401 O O . TRP B 1 36 ? -5.387 -16.484 2.439 1 98.06 36 TRP B O 1
ATOM 1411 N N . ARG B 1 37 ? -4.07 -18.141 3.162 1 97.25 37 ARG B N 1
ATOM 1412 C CA . ARG B 1 37 ? -4.691 -19.109 2.277 1 97.25 37 ARG B CA 1
ATOM 1413 C C . ARG B 1 37 ? -6.156 -19.328 2.645 1 97.25 37 ARG B C 1
ATOM 1415 O O . ARG B 1 37 ? -7.012 -19.438 1.765 1 97.25 37 ARG B O 1
ATOM 1422 N N . TYR B 1 38 ? -6.402 -19.422 3.928 1 97 38 TYR B N 1
ATOM 1423 C CA . TYR B 1 38 ? -7.777 -19.562 4.383 1 97 38 TYR B CA 1
ATOM 1424 C C . TYR B 1 38 ? -8.633 -18.391 3.93 1 97 38 TYR B C 1
ATOM 1426 O O . TYR B 1 38 ? -9.758 -18.578 3.459 1 97 38 TYR B O 1
ATOM 1434 N N . LEU B 1 39 ? -8.148 -17.203 4.059 1 96.75 39 LEU B N 1
ATOM 1435 C CA . LEU B 1 39 ? -8.867 -16 3.637 1 96.75 39 LEU B CA 1
ATOM 1436 C C . LEU B 1 39 ? -9.148 -16.031 2.139 1 96.75 39 LEU B C 1
ATOM 1438 O O . LEU B 1 39 ? -10.273 -15.758 1.705 1 96.75 39 LEU B O 1
ATOM 1442 N N . PHE B 1 40 ? -8.164 -16.422 1.339 1 96.94 40 PHE B N 1
ATOM 1443 C CA . PHE B 1 40 ? -8.344 -16.484 -0.107 1 96.94 40 PHE B CA 1
ATOM 1444 C C . PHE B 1 40 ? -9.367 -17.547 -0.478 1 96.94 40 PHE B C 1
ATOM 1446 O O . PHE B 1 40 ? -10.172 -17.344 -1.392 1 96.94 40 PHE B O 1
ATOM 1453 N N . ASN B 1 41 ? -9.336 -18.688 0.219 1 96.69 41 ASN B N 1
ATOM 1454 C CA . ASN B 1 41 ? -10.344 -19.719 -0.006 1 96.69 41 ASN B CA 1
ATOM 1455 C C . ASN B 1 41 ? -11.75 -19.219 0.305 1 96.69 41 ASN B C 1
ATOM 1457 O O . ASN B 1 41 ? -12.688 -19.484 -0.444 1 96.69 41 ASN B O 1
ATOM 1461 N N . ALA B 1 42 ? -11.812 -18.5 1.409 1 95.94 42 ALA B N 1
ATOM 1462 C CA . ALA B 1 42 ? -13.109 -17.953 1.802 1 95.94 42 ALA B CA 1
ATOM 1463 C C . ALA B 1 42 ? -13.617 -16.953 0.771 1 95.94 42 ALA B C 1
ATOM 1465 O O . ALA B 1 42 ? -14.797 -16.953 0.421 1 95.94 42 ALA B O 1
ATOM 1466 N N . LEU B 1 43 ? -12.75 -16.125 0.257 1 95.25 43 LEU B N 1
ATOM 1467 C CA . LEU B 1 43 ? -13.133 -15.133 -0.737 1 95.25 43 LEU B CA 1
ATOM 1468 C C . LEU B 1 43 ? -13.531 -15.797 -2.051 1 95.25 43 LEU B C 1
ATOM 1470 O O . LEU B 1 43 ? -14.297 -15.227 -2.832 1 95.25 43 LEU B O 1
ATOM 1474 N N . ASN B 1 44 ? -12.977 -16.922 -2.219 1 93.56 44 ASN B N 1
ATOM 1475 C CA . ASN B 1 44 ? -13.344 -17.688 -3.402 1 93.56 44 ASN B CA 1
ATOM 1476 C C . ASN B 1 44 ? -14.555 -18.578 -3.133 1 93.56 44 ASN B C 1
ATOM 1478 O O . ASN B 1 44 ? -14.836 -19.5 -3.908 1 93.56 44 ASN B O 1
ATOM 1482 N N . CYS B 1 45 ? -15.133 -18.406 -2.01 1 94.56 45 CYS B N 1
ATOM 1483 C CA . CYS B 1 45 ? -16.328 -19.125 -1.587 1 94.56 45 CYS B CA 1
ATOM 1484 C C . CYS B 1 45 ? -16.047 -20.625 -1.443 1 94.56 45 CYS B C 1
ATOM 1486 O O . CYS B 1 45 ? -16.891 -21.453 -1.771 1 94.56 45 CYS B O 1
ATOM 1488 N N . PHE B 1 46 ? -14.898 -20.938 -1.137 1 90.75 46 PHE B N 1
ATOM 1489 C CA . PHE B 1 46 ? -14.422 -22.281 -0.857 1 90.75 46 PHE B CA 1
ATOM 1490 C C . PHE B 1 46 ? -14.602 -23.188 -2.072 1 90.75 46 PHE B C 1
ATOM 1492 O O . PHE B 1 46 ? -14.898 -24.375 -1.933 1 90.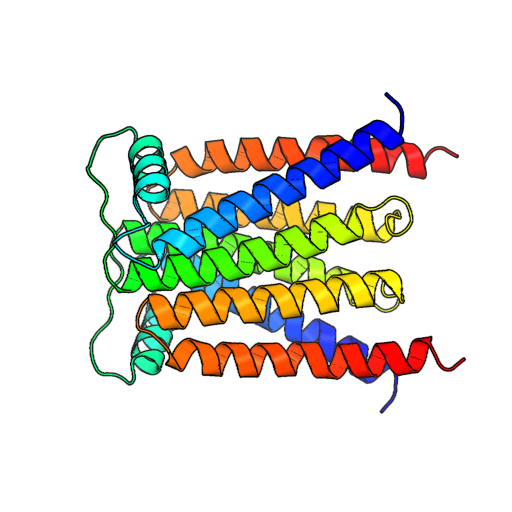75 46 PHE B O 1
ATOM 1499 N N . GLN B 1 47 ? -14.516 -22.562 -3.266 1 90.88 47 GLN B N 1
ATOM 1500 C CA . GLN B 1 47 ? -14.688 -23.297 -4.516 1 90.88 47 GLN B CA 1
ATOM 1501 C C . GLN B 1 47 ? -13.438 -24.109 -4.863 1 90.88 47 GLN B C 1
ATOM 1503 O O . GLN B 1 47 ? -13.508 -25.078 -5.625 1 90.88 47 GLN B O 1
ATOM 1508 N N . ALA B 1 48 ? -12.273 -23.719 -4.309 1 88.88 48 ALA B N 1
ATOM 1509 C CA . ALA B 1 48 ? -11.016 -24.422 -4.555 1 88.88 48 ALA B CA 1
ATOM 1510 C C . ALA B 1 48 ? -10.047 -24.25 -3.387 1 88.88 48 ALA B C 1
ATOM 1512 O O . ALA B 1 48 ? -10.188 -23.312 -2.594 1 88.88 48 ALA B O 1
ATOM 1513 N N . ASP B 1 49 ? -9.164 -25.188 -3.27 1 92.5 49 ASP B N 1
ATOM 1514 C CA . ASP B 1 49 ? -8.078 -25.031 -2.303 1 92.5 49 ASP B CA 1
ATOM 1515 C C . ASP B 1 49 ? -6.957 -24.172 -2.871 1 92.5 49 ASP B C 1
ATOM 1517 O O . ASP B 1 49 ? -6.012 -24.688 -3.473 1 92.5 49 ASP B O 1
ATOM 1521 N N . ILE B 1 50 ? -6.988 -23 -2.582 1 93.12 50 ILE B N 1
ATOM 1522 C CA . ILE B 1 50 ? -6.031 -22.031 -3.115 1 93.12 50 ILE B CA 1
ATOM 1523 C C . ILE B 1 50 ? -4.641 -22.328 -2.561 1 93.12 50 ILE B C 1
ATOM 1525 O O . ILE B 1 50 ? -4.469 -22.5 -1.351 1 93.12 50 ILE B O 1
ATOM 1529 N N . ARG B 1 51 ? -3.723 -22.422 -3.436 1 94.69 51 ARG B N 1
ATOM 1530 C CA . ARG B 1 51 ? -2.311 -22.562 -3.096 1 94.69 51 ARG B CA 1
ATOM 1531 C C . ARG B 1 51 ? -1.48 -21.453 -3.727 1 94.69 51 ARG B C 1
ATOM 1533 O O . ARG B 1 51 ? -1.883 -20.859 -4.73 1 94.69 51 ARG B O 1
ATOM 1540 N N . PHE B 1 52 ? -0.382 -21.109 -3.094 1 97 52 PHE B N 1
ATOM 1541 C CA . PHE B 1 52 ? 0.49 -20.062 -3.609 1 97 52 PHE B CA 1
ATOM 1542 C C . PHE B 1 52 ? 1.72 -20.656 -4.277 1 97 52 PHE B C 1
ATOM 1544 O O . PHE B 1 52 ? 2.475 -21.406 -3.65 1 97 52 PHE B O 1
ATOM 1551 N N . ASP B 1 53 ? 1.869 -20.312 -5.516 1 95.5 53 ASP B N 1
ATOM 1552 C CA . ASP B 1 53 ? 3.125 -20.672 -6.164 1 95.5 53 ASP B CA 1
ATOM 1553 C C . ASP B 1 53 ? 4.227 -19.672 -5.832 1 95.5 53 ASP B C 1
ATOM 1555 O O . ASP B 1 53 ? 4.035 -18.781 -4.996 1 95.5 53 ASP B O 1
ATOM 1559 N N . GLU B 1 54 ? 5.359 -19.797 -6.445 1 94.75 54 GLU B N 1
ATOM 1560 C CA . GLU B 1 54 ? 6.516 -18.969 -6.109 1 94.75 54 GLU B CA 1
ATOM 1561 C C . GLU B 1 54 ? 6.242 -17.5 -6.387 1 94.75 54 GLU B C 1
ATOM 1563 O O . GLU B 1 54 ? 6.602 -16.641 -5.586 1 94.75 54 GLU B O 1
ATOM 1568 N N . VAL B 1 55 ? 5.629 -17.219 -7.516 1 96.38 55 VAL B N 1
ATOM 1569 C CA . VAL B 1 55 ? 5.355 -15.844 -7.895 1 96.38 55 VAL B CA 1
ATOM 1570 C C . VAL B 1 55 ? 4.355 -15.227 -6.918 1 96.38 55 VAL B C 1
ATOM 1572 O O . VAL B 1 55 ? 4.52 -14.086 -6.484 1 96.38 55 VAL B O 1
ATOM 1575 N N . ALA B 1 56 ? 3.311 -16 -6.59 1 98 56 ALA B N 1
ATOM 1576 C CA . ALA B 1 56 ? 2.32 -15.523 -5.621 1 98 56 ALA B CA 1
ATOM 1577 C C . ALA B 1 56 ? 2.967 -15.242 -4.27 1 98 56 ALA B C 1
ATOM 1579 O O . ALA B 1 56 ? 2.566 -14.32 -3.562 1 98 56 ALA B O 1
ATOM 1580 N N . ARG B 1 57 ? 3.922 -16.016 -3.885 1 98.31 57 ARG B N 1
ATOM 1581 C CA . ARG B 1 57 ? 4.605 -15.805 -2.611 1 98.31 57 ARG B CA 1
ATOM 1582 C C . ARG B 1 57 ? 5.395 -14.508 -2.625 1 98.31 57 ARG B C 1
ATOM 1584 O O . ARG B 1 57 ? 5.406 -13.766 -1.636 1 98.31 57 ARG B O 1
ATOM 1591 N N . VAL B 1 58 ? 6.043 -14.227 -3.729 1 98.19 58 VAL B N 1
ATOM 1592 C CA . VAL B 1 58 ? 6.758 -12.961 -3.875 1 98.19 58 VAL B CA 1
ATOM 1593 C C . VAL B 1 58 ? 5.77 -11.797 -3.799 1 98.19 58 VAL B C 1
ATOM 1595 O O . VAL B 1 58 ? 5.996 -10.828 -3.074 1 9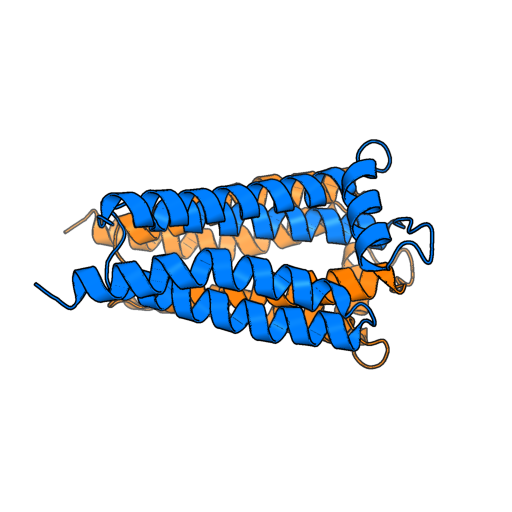8.19 58 VAL B O 1
ATOM 1598 N N . LEU B 1 59 ? 4.645 -11.93 -4.512 1 98.81 59 LEU B N 1
ATOM 1599 C CA . LEU B 1 59 ? 3.633 -10.883 -4.523 1 98.81 59 LEU B CA 1
ATOM 1600 C C . LEU B 1 59 ? 3.055 -10.664 -3.127 1 98.81 59 LEU B C 1
ATOM 1602 O O . LEU B 1 59 ? 2.773 -9.531 -2.734 1 98.81 59 LEU B O 1
ATOM 1606 N N . ASN B 1 60 ? 2.896 -11.75 -2.418 1 98.88 60 ASN B N 1
ATOM 1607 C CA . ASN B 1 60 ? 2.428 -11.633 -1.041 1 98.88 60 ASN B CA 1
ATOM 1608 C C . ASN B 1 60 ? 3.428 -10.875 -0.172 1 98.88 60 ASN B C 1
ATOM 1610 O O . ASN B 1 60 ? 3.035 -10.062 0.667 1 98.88 60 ASN B O 1
ATOM 1614 N N . GLY B 1 61 ? 4.691 -11.195 -0.311 1 98.81 61 GLY B N 1
ATOM 1615 C CA . GLY B 1 61 ? 5.715 -10.469 0.418 1 98.81 61 GLY B CA 1
ATOM 1616 C C . GLY B 1 61 ? 5.707 -8.977 0.125 1 98.81 61 GLY B C 1
ATOM 1617 O O . GLY B 1 61 ? 5.75 -8.156 1.045 1 98.81 61 GLY B O 1
ATOM 1618 N N . VAL B 1 62 ? 5.613 -8.625 -1.14 1 98.88 62 VAL B N 1
ATOM 1619 C CA . VAL B 1 62 ? 5.625 -7.23 -1.576 1 98.88 62 VAL B CA 1
ATOM 1620 C C . VAL B 1 62 ? 4.355 -6.527 -1.097 1 98.88 62 VAL B C 1
ATOM 1622 O O . VAL B 1 62 ? 4.418 -5.426 -0.55 1 98.88 62 VAL B O 1
ATOM 1625 N N . LEU B 1 63 ? 3.217 -7.172 -1.271 1 98.94 63 LEU B N 1
ATOM 1626 C CA . LEU B 1 63 ? 1.943 -6.629 -0.81 1 98.94 63 LEU B CA 1
ATOM 1627 C C . LEU B 1 63 ? 1.972 -6.375 0.694 1 98.94 63 LEU B C 1
ATOM 1629 O O . LEU B 1 63 ? 1.536 -5.32 1.159 1 98.94 63 LEU B O 1
ATOM 1633 N N . GLY B 1 64 ? 2.457 -7.395 1.41 1 98.94 64 GLY B N 1
ATOM 1634 C CA . GLY B 1 64 ? 2.582 -7.223 2.85 1 98.94 64 GLY B CA 1
ATOM 1635 C C . GLY B 1 64 ? 3.41 -6.016 3.236 1 98.94 64 GLY B C 1
ATOM 1636 O O . GLY B 1 64 ? 3.002 -5.223 4.086 1 98.94 64 GLY B O 1
ATOM 1637 N N . GLY B 1 65 ? 4.602 -5.844 2.613 1 98.88 65 GLY B N 1
ATOM 1638 C CA . GLY B 1 65 ? 5.453 -4.699 2.898 1 98.88 65 GLY B CA 1
ATOM 1639 C C . GLY B 1 65 ? 4.773 -3.369 2.645 1 98.88 65 GLY B C 1
ATOM 1640 O O . GLY B 1 65 ? 4.816 -2.473 3.488 1 98.88 65 GLY B O 1
ATOM 1641 N N . VAL B 1 66 ? 4.113 -3.244 1.491 1 98.94 66 VAL B N 1
ATOM 1642 C CA . VAL B 1 66 ? 3.457 -2.002 1.104 1 98.94 66 VAL B CA 1
ATOM 1643 C C . VAL B 1 66 ? 2.322 -1.69 2.078 1 98.94 66 VAL B C 1
ATOM 1645 O O . VAL B 1 66 ? 2.184 -0.554 2.537 1 98.94 66 VAL B O 1
ATOM 1648 N N . MET B 1 67 ? 1.542 -2.717 2.494 1 98.94 67 MET B N 1
ATOM 1649 C CA . MET B 1 67 ? 0.418 -2.51 3.402 1 98.94 67 MET B CA 1
ATOM 1650 C C . MET B 1 67 ? 0.909 -2.131 4.797 1 98.94 67 MET B C 1
ATOM 1652 O O . MET B 1 67 ? 0.322 -1.268 5.453 1 98.94 67 MET B O 1
ATOM 1656 N N . ILE B 1 68 ? 1.938 -2.746 5.227 1 98.94 68 ILE B N 1
ATOM 1657 C CA . ILE B 1 68 ? 2.475 -2.441 6.551 1 98.94 68 ILE B CA 1
ATOM 1658 C C . ILE B 1 68 ? 3.025 -1.018 6.566 1 98.94 68 ILE B C 1
ATOM 1660 O O . ILE B 1 68 ? 2.762 -0.255 7.5 1 98.94 68 ILE B O 1
ATOM 1664 N N . GLY B 1 69 ? 3.797 -0.649 5.551 1 98.94 69 GLY B N 1
ATOM 1665 C CA . GLY B 1 69 ? 4.305 0.709 5.457 1 98.94 69 GLY B CA 1
ATOM 1666 C C . GLY B 1 69 ? 3.209 1.755 5.395 1 98.94 69 GLY B C 1
ATOM 1667 O O . GLY B 1 69 ? 3.26 2.76 6.105 1 98.94 69 GLY B O 1
ATOM 1668 N N . TRP B 1 70 ? 2.24 1.503 4.531 1 98.94 70 TRP B N 1
ATOM 1669 C CA . TRP B 1 70 ? 1.111 2.42 4.406 1 98.94 70 TRP B CA 1
ATOM 1670 C C . TRP B 1 70 ? 0.333 2.504 5.715 1 98.94 70 TRP B C 1
ATOM 1672 O O . TRP B 1 70 ? 0.003 3.598 6.18 1 98.94 70 TRP B O 1
ATOM 1682 N N . GLY B 1 71 ? -0.006 1.333 6.332 1 98.94 71 GLY B N 1
ATOM 1683 C CA . GLY B 1 71 ? -0.713 1.309 7.602 1 98.94 71 GLY B CA 1
ATOM 1684 C C . GLY B 1 71 ? 0.003 2.076 8.695 1 98.94 71 GLY B C 1
ATOM 1685 O O . GLY B 1 71 ? -0.628 2.803 9.469 1 98.94 71 GLY B O 1
ATOM 1686 N N . TRP B 1 72 ? 1.288 1.898 8.758 1 98.94 72 TRP B N 1
ATOM 1687 C CA . TRP B 1 72 ? 2.096 2.607 9.75 1 98.94 72 TRP B CA 1
ATOM 1688 C C . TRP B 1 72 ? 1.979 4.117 9.562 1 98.94 72 TRP B C 1
ATOM 1690 O O . TRP B 1 72 ? 1.842 4.859 10.539 1 98.94 72 TRP B O 1
ATOM 1700 N N . MET B 1 73 ? 2.068 4.539 8.328 1 98.88 73 MET B N 1
ATOM 1701 C CA . MET B 1 73 ? 1.94 5.961 8.039 1 98.88 73 MET B CA 1
ATOM 1702 C C . MET B 1 73 ? 0.557 6.473 8.422 1 98.88 73 MET B C 1
ATOM 1704 O O . MET B 1 73 ? 0.43 7.555 9.008 1 98.88 73 MET B O 1
ATOM 1708 N N . LEU B 1 74 ? -0.482 5.719 8.102 1 98.94 74 LEU B N 1
ATOM 1709 C CA . LEU B 1 74 ? -1.846 6.094 8.461 1 98.94 74 LEU B CA 1
ATOM 1710 C C . LEU B 1 74 ? -1.996 6.215 9.969 1 98.94 74 LEU B C 1
ATOM 1712 O O . LEU B 1 74 ? -2.631 7.152 10.461 1 98.94 74 LEU B O 1
ATOM 1716 N N . PHE B 1 75 ? -1.393 5.258 10.664 1 98.94 75 PHE B N 1
ATOM 1717 C CA . PHE B 1 75 ? -1.432 5.258 12.125 1 98.94 75 PHE B CA 1
ATOM 1718 C C . PHE B 1 75 ? -0.807 6.531 12.68 1 98.94 75 PHE B C 1
ATOM 1720 O O . PHE B 1 75 ? -1.361 7.152 13.586 1 98.94 75 PHE B O 1
ATOM 1727 N N . TYR B 1 76 ? 0.302 6.887 12.148 1 98.88 76 TYR B N 1
ATOM 1728 C CA . TYR B 1 76 ? 1.021 8.086 12.57 1 98.88 76 TYR B CA 1
ATOM 1729 C C . TYR B 1 76 ? 0.212 9.344 12.266 1 98.88 76 TYR B C 1
ATOM 1731 O O . TYR B 1 76 ? 0.044 10.203 13.133 1 98.88 76 TYR B O 1
ATOM 1739 N N . LEU B 1 77 ? -0.339 9.469 11.094 1 98.75 77 LEU B N 1
ATOM 1740 C CA . LEU B 1 77 ? -1.048 10.656 10.625 1 98.75 77 LEU B CA 1
ATOM 1741 C C . LEU B 1 77 ? -2.361 10.836 11.383 1 98.75 77 LEU B C 1
ATOM 1743 O O . LEU B 1 77 ? -2.852 11.961 11.523 1 98.75 77 LEU B O 1
ATOM 1747 N N . ALA B 1 78 ? -2.871 9.75 11.883 1 98.62 78 ALA B N 1
ATOM 1748 C CA . ALA B 1 78 ? -4.164 9.773 12.555 1 98.62 78 ALA B CA 1
ATOM 1749 C C . ALA B 1 78 ? -4.035 10.336 13.969 1 98.62 78 ALA B C 1
ATOM 1751 O O . ALA B 1 78 ? -5.039 10.648 14.609 1 98.62 78 ALA B O 1
ATOM 1752 N N . HIS B 1 79 ? -2.836 10.391 14.445 1 98.06 79 HIS B N 1
ATOM 1753 C CA . HIS B 1 79 ? -2.652 10.938 15.789 1 98.06 79 HIS B CA 1
ATOM 1754 C C . HIS B 1 79 ? -3.162 12.375 15.875 1 98.06 79 HIS B C 1
ATOM 1756 O O . HIS B 1 79 ? -2.92 13.18 14.969 1 98.06 79 HIS B O 1
ATOM 1762 N N . PRO B 1 80 ? -3.852 12.734 17 1 96.69 80 PRO B N 1
ATOM 1763 C CA . PRO B 1 80 ? -4.48 14.055 17.125 1 96.69 80 PRO B CA 1
ATOM 1764 C C . PRO B 1 80 ? -3.484 15.203 16.953 1 96.69 80 PRO B C 1
ATOM 1766 O O . PRO B 1 80 ? -3.848 16.266 16.438 1 96.69 80 PRO B O 1
ATOM 1769 N N . SER B 1 81 ? -2.283 15.07 17.312 1 96.75 81 SER B N 1
ATOM 1770 C CA . SER B 1 81 ? -1.3 16.141 17.234 1 96.75 81 SER B CA 1
ATOM 1771 C C . SER B 1 81 ? -0.794 16.328 15.805 1 96.75 81 SER B C 1
ATOM 1773 O O . SER B 1 81 ? -0.169 17.344 15.492 1 96.75 81 SER B O 1
ATOM 1775 N N . VAL B 1 82 ? -1.061 15.438 14.883 1 97.69 82 VAL B N 1
ATOM 1776 C CA . VAL B 1 82 ? -0.567 15.477 13.516 1 97.69 82 VAL B CA 1
ATOM 1777 C C . VAL B 1 82 ? -1.725 15.75 12.555 1 97.69 82 VAL B C 1
ATOM 1779 O O . VAL B 1 82 ? -1.561 16.453 11.555 1 97.69 82 VAL B O 1
ATOM 1782 N N . PHE B 1 83 ? -2.877 15.219 12.906 1 98.06 83 PHE B N 1
ATOM 1783 C CA . PHE B 1 83 ? -4.074 15.242 12.078 1 98.06 83 PHE B CA 1
ATOM 1784 C C . PHE B 1 83 ? -4.59 16.672 11.906 1 98.06 83 PHE B C 1
ATOM 1786 O O . PHE B 1 83 ? -4.758 17.391 12.891 1 98.06 83 PHE B O 1
ATOM 1793 N N . ASN B 1 84 ? -4.734 17.156 10.758 1 96.62 84 ASN B N 1
ATOM 1794 C CA . ASN B 1 84 ? -5.371 18.422 10.398 1 96.62 84 ASN B CA 1
ATOM 1795 C C . ASN B 1 84 ? -6.164 18.312 9.102 1 96.62 84 ASN B C 1
ATOM 1797 O O . ASN B 1 84 ? -6.25 17.234 8.516 1 96.62 84 ASN B O 1
ATOM 1801 N N . GLN B 1 85 ? -6.688 19.328 8.594 1 96.88 85 GLN B N 1
ATOM 1802 C CA . GLN B 1 85 ? -7.602 19.297 7.453 1 96.88 85 GLN B CA 1
ATOM 1803 C C . GLN B 1 85 ? -6.895 18.797 6.199 1 96.88 85 GLN B C 1
ATOM 1805 O O . GLN B 1 85 ? -7.457 18.016 5.434 1 96.88 85 GLN B O 1
ATOM 1810 N N . SER B 1 86 ? -5.656 19.25 5.941 1 97.56 86 SER B N 1
ATOM 1811 C CA . SER B 1 86 ? -4.906 18.844 4.758 1 97.56 86 SER B CA 1
ATOM 1812 C C . SER B 1 86 ? -4.547 17.359 4.816 1 97.56 86 SER B C 1
ATOM 1814 O O . SER B 1 86 ? -4.605 16.656 3.805 1 97.56 86 SER B O 1
ATOM 1816 N N . VAL B 1 87 ? -4.172 16.875 5.992 1 98.38 87 VAL B N 1
ATOM 1817 C CA . VAL B 1 87 ? -3.857 15.469 6.203 1 98.38 87 VAL B CA 1
ATOM 1818 C C . VAL B 1 87 ? -5.109 14.617 5.992 1 98.38 87 VAL B C 1
ATOM 1820 O O . VAL B 1 87 ? -5.055 13.562 5.367 1 98.38 87 VAL B O 1
ATOM 1823 N N . CYS B 1 88 ? -6.246 15.094 6.484 1 98.56 88 CYS B N 1
ATOM 1824 C CA . CYS B 1 88 ? -7.52 14.414 6.289 1 98.56 88 CYS B CA 1
ATOM 1825 C C . CYS B 1 88 ? -7.824 14.25 4.805 1 98.56 88 CYS B C 1
ATOM 1827 O O . CYS B 1 88 ? -8.195 13.164 4.359 1 98.56 88 CYS B O 1
ATOM 1829 N N . LYS B 1 89 ? -7.676 15.312 4.07 1 98.19 89 LYS B N 1
ATOM 1830 C CA . LYS B 1 89 ? -7.949 15.273 2.637 1 98.19 89 LYS B CA 1
ATOM 1831 C C . LYS B 1 89 ? -7.02 14.289 1.929 1 98.19 89 LYS B C 1
ATOM 1833 O O . LYS B 1 89 ? -7.434 13.586 1.006 1 98.19 89 LYS B O 1
ATOM 1838 N N . ALA B 1 90 ? -5.746 14.289 2.338 1 98.69 90 ALA B N 1
ATOM 1839 C CA . ALA B 1 90 ? -4.777 13.359 1.764 1 98.69 90 ALA B CA 1
ATOM 1840 C C . ALA B 1 90 ? -5.18 11.914 2.037 1 98.69 90 ALA B C 1
ATOM 1842 O O . ALA B 1 90 ? -5.184 11.078 1.128 1 98.69 90 ALA B O 1
ATOM 1843 N N . MET B 1 91 ? -5.566 11.609 3.285 1 98.88 91 MET B N 1
ATOM 1844 C CA . MET B 1 91 ? -5.965 10.258 3.668 1 98.88 91 MET B CA 1
ATOM 1845 C C . MET B 1 91 ? -7.25 9.844 2.959 1 98.88 91 MET B C 1
ATOM 1847 O O . MET B 1 91 ? -7.336 8.742 2.416 1 98.88 91 MET B O 1
ATOM 1851 N N . LEU B 1 92 ? -8.219 10.773 2.904 1 98.62 92 LEU B N 1
ATOM 1852 C CA . LEU B 1 92 ? -9.5 10.508 2.26 1 98.62 92 LEU B CA 1
ATOM 1853 C C . LEU B 1 92 ? -9.312 10.203 0.777 1 98.62 92 LEU B C 1
ATOM 1855 O O . LEU B 1 92 ? -9.828 9.203 0.272 1 98.62 92 LEU B O 1
ATOM 1859 N N . SER B 1 93 ? -8.609 11.062 0.117 1 98.62 93 SER B N 1
ATOM 1860 C CA . SER B 1 93 ? -8.438 10.875 -1.319 1 98.62 93 SER B CA 1
ATOM 1861 C C . SER B 1 93 ? -7.633 9.617 -1.615 1 98.62 93 SER B C 1
ATOM 1863 O O . SER B 1 93 ? -7.938 8.883 -2.562 1 98.62 93 SER B O 1
ATOM 1865 N N . GLY B 1 94 ? -6.602 9.305 -0.815 1 98.81 94 GLY B N 1
ATOM 1866 C CA . GLY B 1 94 ? -5.844 8.078 -0.99 1 98.81 94 GLY B CA 1
ATOM 1867 C C . GLY B 1 94 ? -6.68 6.828 -0.821 1 98.81 94 GLY B C 1
ATOM 1868 O O . GLY B 1 94 ? -6.559 5.879 -1.602 1 98.81 94 GLY B O 1
ATOM 1869 N N . ILE B 1 95 ? -7.555 6.859 0.198 1 98.88 95 ILE B N 1
ATOM 1870 C CA . ILE B 1 95 ? -8.414 5.715 0.499 1 98.88 95 ILE B CA 1
ATOM 1871 C C . ILE B 1 95 ? -9.422 5.52 -0.627 1 98.88 95 ILE B C 1
ATOM 1873 O O . ILE B 1 95 ? -9.711 4.387 -1.021 1 98.88 95 ILE B O 1
ATOM 1877 N N . ILE B 1 96 ? -9.953 6.578 -1.163 1 98.88 96 ILE B N 1
ATOM 1878 C CA . ILE B 1 96 ? -10.922 6.488 -2.244 1 98.88 96 ILE B CA 1
ATOM 1879 C C . ILE B 1 96 ? -10.25 5.969 -3.51 1 98.88 96 ILE B C 1
ATOM 1881 O O . ILE B 1 96 ? -10.781 5.09 -4.191 1 98.88 96 ILE B O 1
ATOM 1885 N N . VAL B 1 97 ? -9.086 6.453 -3.832 1 98.94 97 VAL B N 1
ATOM 1886 C CA . VAL B 1 97 ? -8.336 6.008 -5.004 1 98.94 97 VAL B CA 1
ATOM 1887 C C . VAL B 1 97 ? -7.984 4.531 -4.859 1 98.94 97 VAL B C 1
ATOM 1889 O O . VAL B 1 97 ? -8.117 3.758 -5.812 1 98.94 97 VAL B O 1
ATOM 1892 N N . TRP B 1 98 ? -7.512 4.16 -3.699 1 98.94 98 TRP B N 1
ATOM 1893 C CA . TRP B 1 98 ? -7.246 2.75 -3.426 1 98.94 98 TRP B CA 1
ATOM 1894 C C . TRP B 1 98 ? -8.492 1.904 -3.678 1 98.94 98 TRP B C 1
ATOM 1896 O O . TRP B 1 98 ? -8.43 0.889 -4.375 1 98.94 98 TRP B O 1
ATOM 1906 N N . PHE B 1 99 ? -9.641 2.291 -3.09 1 98.94 99 PHE B N 1
ATOM 1907 C CA . PHE B 1 99 ? -10.867 1.518 -3.188 1 98.94 99 PHE B CA 1
ATOM 1908 C C . PHE B 1 99 ? -11.25 1.288 -4.645 1 98.94 99 PHE B C 1
ATOM 1910 O O . PHE B 1 99 ? -11.586 0.168 -5.035 1 98.94 99 PHE B O 1
ATOM 1917 N N . ILE B 1 100 ? -11.211 2.309 -5.457 1 98.94 100 ILE B N 1
ATOM 1918 C CA . ILE B 1 100 ? -11.602 2.23 -6.859 1 98.94 100 ILE B CA 1
ATOM 1919 C C . ILE B 1 100 ? -10.648 1.309 -7.613 1 98.94 100 ILE B C 1
ATOM 1921 O O . ILE B 1 100 ? -11.086 0.408 -8.336 1 98.94 100 ILE B O 1
ATOM 1925 N N . THR B 1 101 ? -9.391 1.388 -7.414 1 98.94 101 THR B N 1
ATOM 1926 C CA . THR B 1 101 ? -8.406 0.654 -8.203 1 98.94 101 THR B CA 1
ATOM 1927 C C . THR B 1 101 ? -8.305 -0.793 -7.727 1 98.94 101 THR B C 1
ATOM 1929 O O . THR B 1 101 ? -8.242 -1.716 -8.539 1 98.94 101 THR B O 1
ATOM 1932 N N . ASP B 1 102 ? -8.297 -0.959 -6.398 1 98.88 102 ASP B N 1
ATOM 1933 C CA . ASP B 1 102 ? -8.266 -2.316 -5.855 1 98.88 102 ASP B CA 1
ATOM 1934 C C . ASP B 1 102 ? -9.5 -3.104 -6.285 1 98.88 102 ASP B C 1
ATOM 1936 O O . ASP B 1 102 ? -9.398 -4.277 -6.652 1 98.88 102 ASP B O 1
ATOM 1940 N N . SER B 1 103 ? -10.703 -2.455 -6.27 1 98.88 103 SER B N 1
ATOM 1941 C CA . SER B 1 103 ? -11.945 -3.107 -6.668 1 98.88 103 SER B CA 1
ATOM 1942 C C . SER B 1 103 ? -11.945 -3.436 -8.156 1 98.88 103 SER B C 1
ATOM 1944 O O . SER B 1 103 ? -12.398 -4.508 -8.562 1 98.88 103 SER B O 1
ATOM 1946 N N . THR B 1 104 ? -11.469 -2.523 -8.953 1 98.81 104 THR B N 1
ATOM 1947 C CA . THR B 1 104 ? -11.336 -2.773 -10.391 1 98.81 104 THR B CA 1
ATOM 1948 C C . THR B 1 104 ? -10.43 -3.973 -10.648 1 98.81 104 THR B C 1
ATOM 1950 O O . THR B 1 104 ? -10.789 -4.875 -11.406 1 98.81 104 THR B O 1
ATOM 1953 N N . GLY B 1 105 ? -9.281 -4.008 -10 1 98.56 105 GLY B N 1
ATOM 1954 C CA . GLY B 1 105 ? -8.367 -5.129 -10.156 1 98.56 105 GLY B CA 1
ATOM 1955 C C . GLY B 1 105 ? -8.953 -6.449 -9.695 1 98.56 105 GLY B C 1
ATOM 1956 O O . GLY B 1 105 ? -8.75 -7.48 -10.344 1 98.56 105 GLY B O 1
ATOM 1957 N N . SER B 1 106 ? -9.68 -6.398 -8.625 1 98.56 106 SER B N 1
ATOM 1958 C CA . SER B 1 106 ? -10.305 -7.602 -8.078 1 98.56 106 SER B CA 1
ATOM 1959 C C . SER B 1 106 ? -11.352 -8.164 -9.039 1 98.56 106 SER B C 1
ATOM 1961 O O . SER B 1 106 ? -11.445 -9.383 -9.219 1 98.56 106 SER B O 1
ATOM 1963 N N . TYR B 1 107 ? -12.133 -7.309 -9.609 1 98.19 107 TYR B N 1
ATOM 1964 C CA . TYR B 1 107 ? -13.141 -7.715 -10.578 1 98.19 107 TYR B CA 1
ATOM 1965 C C . TYR B 1 107 ? -12.484 -8.312 -11.82 1 98.19 107 TYR B C 1
ATOM 1967 O O . TYR B 1 107 ? -12.875 -9.398 -12.273 1 98.19 107 TYR B O 1
ATOM 1975 N N . VAL B 1 108 ? -11.484 -7.648 -12.367 1 98.25 108 VAL B N 1
ATOM 1976 C CA . VAL B 1 108 ? -10.805 -8.047 -13.594 1 98.25 108 VAL B CA 1
ATOM 1977 C C . VAL B 1 108 ? -10.094 -9.383 -13.383 1 98.25 108 VAL B C 1
ATOM 1979 O O . VAL B 1 108 ? -10.047 -10.219 -14.289 1 98.25 108 VAL B O 1
ATOM 1982 N N . ALA B 1 109 ? -9.57 -9.648 -12.172 1 97.88 109 ALA B N 1
ATOM 1983 C CA . ALA B 1 109 ? -8.789 -10.844 -11.867 1 97.88 109 ALA B CA 1
ATOM 1984 C C . ALA B 1 109 ? -9.695 -12.031 -11.562 1 97.88 109 ALA B C 1
ATOM 1986 O O . ALA B 1 109 ? -9.227 -13.164 -11.43 1 97.88 109 ALA B O 1
ATOM 1987 N N . GLY B 1 110 ? -10.992 -11.75 -11.391 1 96 110 GLY B N 1
ATOM 1988 C CA . GLY B 1 110 ? -11.93 -12.844 -11.211 1 96 110 GLY B CA 1
ATOM 1989 C C . GLY B 1 110 ? -12.18 -13.188 -9.758 1 96 110 GLY B C 1
ATOM 1990 O O . GLY B 1 110 ? -12.492 -14.336 -9.422 1 96 110 GLY B O 1
ATOM 1991 N N . LEU B 1 111 ? -11.914 -12.297 -8.836 1 96 111 LEU B N 1
ATOM 1992 C CA . LEU B 1 111 ? -12.25 -12.477 -7.43 1 96 111 LEU B CA 1
ATOM 1993 C C . LEU B 1 111 ? -13.109 -11.32 -6.93 1 96 111 LEU B C 1
ATOM 1995 O O . LEU B 1 111 ? -12.688 -10.555 -6.059 1 96 111 LEU B O 1
ATOM 1999 N N . PRO B 1 112 ? -14.312 -11.258 -7.25 1 95.19 112 PRO B N 1
ATOM 2000 C CA . PRO B 1 112 ? -15.156 -10.109 -6.934 1 95.19 112 PRO B CA 1
ATOM 2001 C C . PRO B 1 112 ? -15.5 -10.016 -5.449 1 95.19 112 PRO B C 1
ATOM 2003 O O . PRO B 1 112 ? -15.789 -8.93 -4.945 1 95.19 112 PRO B O 1
ATOM 2006 N N . MET B 1 113 ? -15.445 -11.148 -4.727 1 96.62 113 MET B N 1
ATOM 2007 C CA . MET B 1 113 ? -15.742 -11.094 -3.299 1 96.62 113 MET B CA 1
ATOM 2008 C C . MET B 1 113 ? -14.719 -10.242 -2.559 1 96.62 113 MET B C 1
ATOM 2010 O O . MET B 1 113 ? -14.977 -9.781 -1.448 1 96.62 113 MET B O 1
ATOM 2014 N N . ASN B 1 114 ? -13.57 -10.062 -3.16 1 98.06 114 ASN B N 1
ATOM 2015 C CA . ASN B 1 114 ? -12.609 -9.148 -2.547 1 98.06 114 ASN B CA 1
ATOM 2016 C C . ASN B 1 114 ? -13.148 -7.723 -2.504 1 98.06 114 ASN B C 1
ATOM 2018 O O . ASN B 1 114 ? -12.719 -6.918 -1.676 1 98.06 114 ASN B O 1
ATOM 2022 N N . ILE B 1 115 ? -14.062 -7.32 -3.396 1 98.44 115 ILE B N 1
ATOM 2023 C CA . ILE B 1 115 ? -14.688 -6.004 -3.395 1 98.44 115 ILE B CA 1
ATOM 2024 C C . ILE B 1 115 ? -15.484 -5.809 -2.107 1 98.44 115 ILE B C 1
ATOM 2026 O O . ILE B 1 115 ? -15.539 -4.703 -1.562 1 98.44 115 ILE B O 1
ATOM 2030 N N . ALA B 1 116 ? -16.078 -6.891 -1.599 1 98.06 116 ALA B N 1
ATOM 2031 C CA . ALA B 1 116 ? -16.797 -6.812 -0.327 1 98.06 116 ALA B CA 1
ATOM 2032 C C . ALA B 1 116 ? -15.844 -6.484 0.818 1 98.06 116 ALA B C 1
ATOM 2034 O O . ALA B 1 116 ? -16.172 -5.684 1.696 1 98.06 116 ALA B O 1
ATOM 2035 N N . LEU B 1 117 ? -14.664 -7.117 0.819 1 97.81 117 LEU B N 1
ATOM 2036 C CA . LEU B 1 117 ? -13.648 -6.785 1.81 1 97.81 117 LEU B CA 1
ATOM 2037 C C . LEU B 1 117 ? -13.203 -5.332 1.666 1 97.81 117 LEU B C 1
ATOM 2039 O O . LEU B 1 117 ? -12.984 -4.645 2.666 1 97.81 117 LEU B O 1
ATOM 2043 N N . ASN B 1 118 ? -13.062 -4.863 0.42 1 98.81 118 ASN B N 1
ATOM 2044 C CA . ASN B 1 118 ? -12.719 -3.467 0.18 1 98.81 118 ASN B CA 1
ATOM 2045 C C . ASN B 1 118 ? -13.773 -2.521 0.752 1 98.81 118 ASN B C 1
ATOM 2047 O O . ASN B 1 118 ? -13.438 -1.459 1.279 1 98.81 118 ASN B O 1
ATOM 2051 N N . VAL B 1 119 ? -15.016 -2.873 0.58 1 98.75 119 VAL B N 1
ATOM 2052 C CA . VAL B 1 119 ? -16.094 -2.057 1.112 1 98.75 119 VAL B CA 1
ATOM 2053 C C . VAL B 1 119 ? -15.984 -1.977 2.633 1 98.75 119 VAL B C 1
ATOM 2055 O O . VAL B 1 119 ? -16.156 -0.904 3.219 1 98.75 119 VAL B O 1
ATOM 2058 N N . LEU B 1 120 ? -15.703 -3.117 3.25 1 98.38 120 LEU B N 1
ATOM 2059 C CA . LEU B 1 120 ? -15.523 -3.131 4.699 1 98.38 120 LEU B CA 1
ATOM 2060 C C . LEU B 1 120 ? -14.375 -2.215 5.117 1 98.38 120 LEU B C 1
ATOM 2062 O O . LEU B 1 120 ? -14.516 -1.427 6.055 1 98.38 120 LEU B O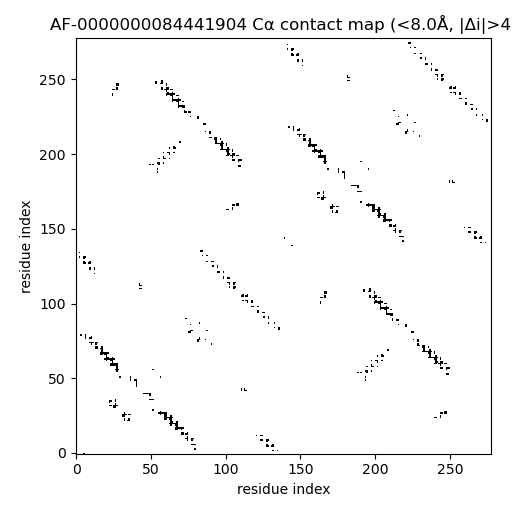 1
ATOM 2066 N N . PHE B 1 121 ? -13.273 -2.277 4.414 1 98.62 121 PHE B N 1
ATOM 2067 C CA . PHE B 1 121 ? -12.141 -1.407 4.711 1 98.62 121 PHE B CA 1
ATOM 2068 C C . PHE B 1 121 ? -12.492 0.05 4.434 1 98.62 121 PHE B C 1
ATOM 2070 O O . PHE B 1 121 ? -12.078 0.945 5.172 1 98.62 121 PHE B O 1
ATOM 2077 N N . LEU B 1 122 ? -13.211 0.285 3.371 1 98.81 122 LEU B N 1
ATOM 2078 C CA . LEU B 1 122 ? -13.617 1.647 3.047 1 98.81 122 LEU B CA 1
ATOM 2079 C C . LEU B 1 122 ? -14.438 2.256 4.184 1 98.81 122 LEU B C 1
ATOM 2081 O O . LEU B 1 122 ? -14.195 3.395 4.586 1 98.81 122 LEU B O 1
ATOM 2085 N N . ILE B 1 123 ? -15.406 1.523 4.688 1 98.56 123 ILE B N 1
ATOM 2086 C CA . ILE B 1 123 ? -16.25 1.994 5.781 1 98.56 123 ILE B CA 1
ATOM 2087 C C . ILE B 1 123 ? -15.398 2.23 7.027 1 98.56 123 ILE B C 1
ATOM 2089 O O . ILE B 1 123 ? -15.562 3.242 7.711 1 98.56 123 ILE B O 1
ATOM 2093 N N . LEU B 1 124 ? -14.461 1.326 7.238 1 98.56 124 LEU B N 1
ATOM 2094 C CA . LEU B 1 124 ? -13.578 1.392 8.398 1 98.56 124 LEU B CA 1
ATOM 2095 C C . LEU B 1 124 ? -12.781 2.695 8.406 1 98.56 124 LEU B C 1
ATOM 2097 O O . LEU B 1 124 ? -12.5 3.248 9.469 1 98.56 124 LEU B O 1
ATOM 2101 N N . PHE B 1 125 ? -12.414 3.219 7.27 1 98.81 125 PHE B N 1
ATOM 2102 C CA . PHE B 1 125 ? -11.617 4.434 7.188 1 98.81 125 PHE B CA 1
ATOM 2103 C C . PHE B 1 125 ? -12.5 5.652 6.949 1 98.81 125 PHE B C 1
ATOM 2105 O O . PHE B 1 125 ? -12.242 6.73 7.488 1 98.81 125 PHE B O 1
ATOM 2112 N N . LEU B 1 126 ? -13.523 5.469 6.141 1 98.44 126 LEU B N 1
ATOM 2113 C CA . LEU B 1 126 ? -14.328 6.59 5.668 1 98.44 126 LEU B CA 1
ATOM 2114 C C . LEU B 1 126 ? -15.133 7.203 6.812 1 98.44 126 LEU B C 1
ATOM 2116 O O . LEU B 1 126 ? -15.25 8.43 6.906 1 98.44 126 LEU B O 1
ATOM 2120 N N . VAL B 1 127 ? -15.664 6.43 7.719 1 98.06 127 VAL B N 1
ATOM 2121 C CA . VAL B 1 127 ? -16.531 6.91 8.789 1 98.06 127 VAL B CA 1
ATOM 2122 C C . VAL B 1 127 ? -15.75 7.824 9.727 1 98.06 127 VAL B C 1
ATOM 2124 O O . VAL B 1 127 ? -16.141 8.977 9.938 1 98.06 127 VAL B O 1
ATOM 2127 N N . PRO B 1 128 ? -14.633 7.363 10.203 1 98.19 128 PRO B N 1
ATOM 2128 C CA . PRO B 1 128 ? -13.922 8.273 11.102 1 98.19 128 PRO B CA 1
ATOM 2129 C C . PRO B 1 128 ? -13.336 9.477 10.367 1 98.19 128 PRO B C 1
ATOM 2131 O O . PRO B 1 128 ? -13.258 10.578 10.93 1 98.19 128 PRO B O 1
ATOM 2134 N N . LEU B 1 129 ? -12.984 9.383 9.164 1 98.44 129 LEU B N 1
ATOM 2135 C CA . LEU B 1 129 ? -12.391 10.5 8.438 1 98.44 129 LEU B CA 1
ATOM 2136 C C . LEU B 1 129 ? -13.43 11.586 8.164 1 98.44 129 LEU B C 1
ATOM 2138 O O . LEU B 1 129 ? -13.156 12.773 8.352 1 98.44 129 LEU B O 1
ATOM 2142 N N . ILE B 1 130 ? -14.617 11.188 7.758 1 97.31 130 ILE B N 1
ATOM 2143 C CA . ILE B 1 130 ? -15.672 12.148 7.484 1 97.31 130 ILE B CA 1
ATOM 2144 C C . ILE B 1 130 ? -16.109 12.812 8.789 1 97.31 130 ILE B C 1
ATOM 2146 O O . ILE B 1 130 ? -16.375 14.023 8.82 1 97.31 130 ILE B O 1
ATOM 2150 N N . SER B 1 131 ? -16.156 12.055 9.859 1 96.75 131 SER B N 1
ATOM 2151 C CA . SER B 1 131 ? -16.547 12.594 11.156 1 96.75 131 SER B CA 1
ATOM 2152 C C . SER B 1 131 ? -15.531 13.594 11.68 1 96.75 131 SER B C 1
ATOM 2154 O O . SER B 1 131 ? -15.898 14.656 12.188 1 96.75 131 SER B O 1
ATOM 2156 N N . LEU B 1 132 ? -14.305 13.289 11.531 1 96.5 132 LEU B N 1
ATOM 2157 C CA . LEU B 1 132 ? -13.25 14.18 12 1 96.5 132 LEU B CA 1
ATOM 2158 C C . LEU B 1 132 ? -13.195 15.445 11.156 1 96.5 132 LEU B C 1
ATOM 2160 O O . LEU B 1 132 ? -12.875 16.516 11.672 1 96.5 132 LEU B O 1
ATOM 2164 N N . LYS B 1 133 ? -13.422 15.305 9.859 1 93.44 133 LYS B N 1
ATOM 2165 C CA . LYS B 1 133 ? -13.484 16.469 8.984 1 93.44 133 LYS B CA 1
ATOM 2166 C C . LYS B 1 133 ? -14.539 17.469 9.453 1 93.44 133 LYS B C 1
ATOM 2168 O O . LYS B 1 133 ? -14.32 18.672 9.422 1 93.44 133 LYS B O 1
ATOM 2173 N N . LYS B 1 134 ? -15.641 17 9.969 1 91.88 134 LYS B N 1
ATOM 2174 C CA . LYS B 1 134 ? -16.734 17.828 10.445 1 91.88 134 LYS B CA 1
ATOM 2175 C C . LYS B 1 134 ? -16.375 18.531 11.75 1 91.88 134 LYS B C 1
ATOM 2177 O O . LYS B 1 134 ? -16.766 19.672 11.977 1 91.88 134 LYS B O 1
ATOM 2182 N N . PHE B 1 135 ? -15.602 17.875 12.531 1 85.44 135 PHE B N 1
ATOM 2183 C CA . PHE B 1 135 ? -15.172 18.484 13.789 1 85.44 135 PHE B CA 1
ATOM 2184 C C . PHE B 1 135 ? -14.211 19.641 13.539 1 85.44 135 PHE B C 1
ATOM 2186 O O . PHE B 1 135 ? -14.195 20.609 14.281 1 85.44 135 PHE B O 1
ATOM 2193 N N . GLN B 1 136 ? -13.336 19.516 12.531 1 82.44 136 GLN B N 1
ATOM 2194 C CA . GLN B 1 136 ? -12.336 20.547 12.25 1 82.44 136 GLN B CA 1
ATOM 2195 C C . GLN B 1 136 ? -12.953 21.719 11.5 1 82.44 136 GLN B C 1
ATOM 2197 O O . GLN B 1 136 ? -12.461 22.844 11.578 1 82.44 136 GLN B O 1
ATOM 2202 N N . GLY B 1 137 ? -13.867 21.516 10.648 1 72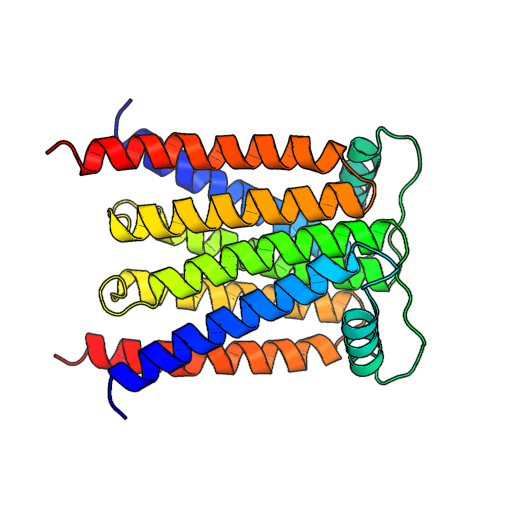.31 137 GLY B N 1
ATOM 2203 C CA . GLY B 1 137 ? -14.562 22.594 9.969 1 72.31 137 GLY B CA 1
ATOM 2204 C C . GLY B 1 137 ? -15.492 23.375 10.883 1 72.31 137 GLY B C 1
ATOM 2205 O O . GLY B 1 137 ? -15.828 24.531 10.594 1 72.31 137 GLY B O 1
ATOM 2206 N N . ASN B 1 138 ? -16.078 22.734 11.875 1 59.91 138 ASN B N 1
ATOM 2207 C CA . ASN B 1 138 ? -16.938 23.438 12.812 1 59.91 138 ASN B CA 1
ATOM 2208 C C . ASN B 1 138 ? -16.172 23.891 14.047 1 59.91 138 ASN B C 1
ATOM 2210 O O . ASN B 1 138 ? -16.047 23.141 15.016 1 59.91 138 ASN B O 1
ATOM 2214 N N . PRO B 1 139 ? -15.547 25.094 14.102 1 46.56 139 PRO B N 1
ATOM 2215 C CA . PRO B 1 139 ? -14.922 25.594 15.328 1 46.56 139 PRO B CA 1
ATOM 2216 C C . PRO B 1 139 ? -15.93 25.828 16.453 1 46.56 139 PRO B C 1
ATOM 2218 O O . PRO B 1 139 ? -17.109 26.078 16.188 1 46.56 139 PRO B O 1
#

Secondary structure (DSSP, 8-state):
--HHHHHHHHHHHHHHHHHHHHHHHHTTSGGG-HHHHHHHHHHTTTSS-----HHHHHHHHHHHHHHHHHHHHHHHHTSTTT--HHHHHHHHHHHHHHHHHHHHHHHHHT-THHHHHHHHHHHHHHHHHHHHHHHHH--/--HHHHHHHHHHHHHHHHHHHHHHHHTTSGGG-HHHHHHHHHHTTTSS-----HHHHHHHHHHHHHHHHHHHHHHHHTSTTT--HHHHHHHHHHHHHHHHHHHHHHHHHT-THHHHHHHHHHHHHHHHHHHHHHHHH--

Solvent-accessible surface area (backbone atoms only — not comparable to full-atom values): 13073 Å² total; per-residue (Å²): 132,54,72,66,55,34,35,52,46,38,31,48,41,16,49,51,40,25,52,52,9,50,41,29,26,39,29,12,32,88,92,50,20,62,67,46,36,49,50,54,17,53,50,51,67,62,74,53,88,61,76,75,53,62,66,34,12,31,48,24,0,43,38,8,7,52,32,30,10,49,15,48,24,46,32,50,44,35,34,78,92,57,46,46,74,63,54,47,51,26,51,50,52,14,52,51,49,16,47,56,40,21,36,50,13,18,48,64,25,69,38,54,51,49,36,57,54,44,50,53,52,45,53,48,47,46,52,31,50,57,52,50,50,51,57,69,71,53,125,133,57,72,67,55,35,37,52,46,36,30,49,42,16,49,53,40,26,51,51,9,50,42,30,26,38,30,12,34,88,92,51,20,63,68,46,35,50,50,52,16,54,50,53,67,62,74,53,86,63,74,75,52,61,66,35,10,32,48,24,0,42,38,7,7,53,32,30,10,49,16,49,24,46,32,50,44,35,34,76,92,57,45,46,72,62,54,48,51,25,52,51,52,15,53,52,49,16,47,56,41,23,36,51,12,18,48,64,25,70,40,53,50,51,36,56,54,44,50,53,52,44,52,46,47,48,53,31,50,57,53,49,51,52,54,68,73,53,125

pLDDT: mean 96.38, std 6.54, range [46.09, 98.94]

Sequence (278 aa):
MSSHFYHYWLRFAAIITILTGVLSLLASHPDTDFLWRYLFNALNCFQADIRFDEVARVLNGVLGGVMIGWGWMLFYLAHPSVFNQSVCKAMLSGIIVWFITDSTGSYVAGLPMNIALNVLFLILFLVPLISLKKFQGNPMSSHFYHYWLRFAAIITILTGVLSLLASHPDTDFLWRYLFNALNCFQADIRFDEVARVLNGVLGGVMIGWGWMLFYLAHPSVFNQSVCKAMLSGIIVWFITDSTGSYVAGLPMNIALNVLFLILFLVPLISLKKFQGNP

Nearest PDB structures (foldseek):
  2d4u-assembly1_A  TM=3.277E-01  e=1.833E+00  Escherichia coli
  3atp-assembly1_B  TM=3.165E-01  e=3.143E+00  Escherichia coli str. K-12 substr. W3110
  2d4u-assembly1_A  TM=3.277E-01  e=1.427E+00  Escherichia coli
  3atp-assembly1_B  TM=3.203E-01  e=2.980E+00  Escherichia coli str. K-12 substr. W3110